Protein AF-A0A2A3YZA8-F1 (afdb_monomer)

Radius of gyration: 28.77 Å; Cα contacts (8 Å, |Δi|>4): 4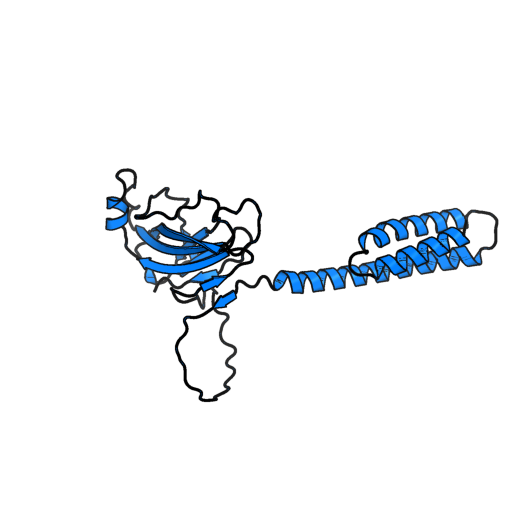60; chains: 1; bounding box: 53×50×84 Å

Organism: Brevibacterium aurantiacum (NCBI:txid273384)

InterPro domains:
  IPR029050 Immunoprotective extracellular, immunoglobulin-like domain superfamily [G3DSA:2.60.40.1240] (113-246)

Mean predicted aligned error: 16.57 Å

Secondary structure (DSSP, 8-state):
-HHHHHHHHHHHHHHHTSTT-HHHHHHHHHHHHHHHHHHHTSSS--HHHHHHHHHHHHHHHHHHHHHHHHHHHHHHHHS----EEE----------------PPPTTSSSSPBPTT-EEE-SSEEEEEEEEES--HHHHHHH-TTSPPPPTTEEEEEEEEEEEE----TT-B----EEEEE-TTS-EEETTTS----TTB---SSPBPTT-EEEEEEEEEEESTTGGG-EEEEESSTTSPPEEEE--

pLDDT: mean 79.19, std 19.35, range [28.22, 98.19]

Nearest PDB structures (foldseek):
  4wzx-assembly1_A  TM=6.082E-01  e=7.300E+00  Homo sapiens
  7wp8-assembly1_G  TM=3.671E-01  e=3.574E-01  Mus musculus
  8hlb-assembly1_C  TM=3.000E-01  e=1.032E-01  Homo sapiens
  7t6x-assembly1_B  TM=3.065E-01  e=6.086E-01  Homo sapiens
  3vi4-assembly2_C  TM=2.918E-01  e=3.383E+00  Homo sapiens

Structure (mmCIF, N/CA/C/O backbone):
data_AF-A0A2A3YZA8-F1
#
_entry.id   AF-A0A2A3YZA8-F1
#
loop_
_atom_site.group_PDB
_atom_site.id
_atom_site.type_symbol
_atom_site.label_atom_id
_atom_site.label_alt_id
_atom_site.label_comp_id
_atom_site.label_asym_id
_atom_site.label_entity_id
_atom_site.label_seq_id
_atom_site.pdbx_PDB_ins_code
_atom_site.Cartn_x
_atom_site.Cartn_y
_atom_site.Cartn_z
_atom_site.occupancy
_atom_site.B_iso_or_equiv
_atom_site.auth_seq_id
_atom_site.auth_comp_id
_atom_site.auth_asym_id
_atom_site.auth_atom_id
_atom_site.pdbx_PDB_model_num
ATOM 1 N N . MET A 1 1 ? 25.847 -4.459 -58.320 1.00 56.91 1 MET A N 1
ATOM 2 C CA . MET A 1 1 ? 24.503 -4.474 -57.703 1.00 56.91 1 MET A CA 1
ATOM 3 C C . MET A 1 1 ? 24.218 -5.789 -56.978 1.00 56.91 1 MET A C 1
ATOM 5 O O . MET A 1 1 ? 24.109 -5.738 -55.766 1.00 56.91 1 MET A O 1
ATOM 9 N N . GLY A 1 2 ? 24.223 -6.961 -57.631 1.00 57.94 2 GLY A N 1
ATOM 10 C CA . GLY A 1 2 ? 23.966 -8.248 -56.946 1.00 57.94 2 GLY A CA 1
ATOM 11 C C . GLY A 1 2 ? 24.918 -8.606 -55.787 1.00 57.94 2 GLY A C 1
ATOM 12 O O . GLY A 1 2 ? 24.462 -9.060 -54.747 1.00 57.94 2 GLY A O 1
ATOM 13 N N . ILE A 1 3 ? 26.222 -8.328 -55.917 1.00 67.31 3 ILE A N 1
ATOM 14 C CA . ILE A 1 3 ? 27.207 -8.542 -54.831 1.00 67.31 3 ILE A CA 1
ATOM 15 C C . ILE A 1 3 ? 26.940 -7.616 -53.633 1.00 67.31 3 ILE A C 1
ATOM 17 O O . ILE A 1 3 ? 27.095 -8.023 -52.489 1.00 67.31 3 ILE A O 1
ATOM 21 N N . VAL A 1 4 ? 26.489 -6.384 -53.889 1.00 69.50 4 VAL A N 1
ATOM 22 C CA . VAL A 1 4 ? 26.165 -5.412 -52.833 1.00 69.50 4 VAL A CA 1
ATOM 23 C C . VAL A 1 4 ? 24.925 -5.868 -52.063 1.00 69.50 4 VAL A C 1
ATOM 25 O O . VAL A 1 4 ? 24.949 -5.886 -50.840 1.00 69.50 4 VAL A O 1
ATOM 28 N N . ALA A 1 5 ? 23.883 -6.331 -52.764 1.00 60.44 5 ALA A N 1
ATOM 29 C CA . ALA A 1 5 ? 22.697 -6.910 -52.130 1.00 60.44 5 ALA A CA 1
ATOM 30 C C . ALA A 1 5 ? 23.038 -8.156 -51.290 1.00 60.44 5 ALA A C 1
ATOM 32 O O . ALA A 1 5 ? 22.510 -8.323 -50.196 1.00 60.44 5 ALA A O 1
ATOM 33 N N . PHE A 1 6 ? 23.964 -8.994 -51.767 1.00 62.84 6 PHE A N 1
ATOM 34 C CA . PHE A 1 6 ? 24.429 -10.175 -51.039 1.00 62.84 6 PHE A CA 1
ATOM 35 C C . PHE A 1 6 ? 25.167 -9.820 -49.738 1.00 62.84 6 PHE A C 1
ATOM 37 O O . PHE A 1 6 ? 24.887 -10.407 -48.698 1.00 62.84 6 PHE A O 1
ATOM 44 N N . ILE A 1 7 ? 26.061 -8.825 -49.769 1.00 75.19 7 ILE A N 1
ATOM 45 C CA . ILE A 1 7 ? 26.778 -8.364 -48.569 1.00 75.19 7 ILE A CA 1
ATOM 46 C C . ILE A 1 7 ? 25.800 -7.755 -47.555 1.00 75.19 7 ILE A C 1
ATOM 48 O O . ILE A 1 7 ? 25.876 -8.080 -46.374 1.00 75.19 7 ILE A O 1
ATOM 52 N N . ILE A 1 8 ? 24.846 -6.931 -48.003 1.00 68.75 8 ILE A N 1
ATOM 53 C CA . ILE A 1 8 ? 23.840 -6.323 -47.116 1.00 68.75 8 ILE A CA 1
ATOM 54 C C . ILE A 1 8 ? 22.939 -7.399 -46.488 1.00 68.75 8 ILE A C 1
ATOM 56 O O . ILE A 1 8 ? 22.629 -7.303 -45.305 1.00 68.75 8 ILE A O 1
ATOM 60 N N . ALA A 1 9 ? 22.576 -8.452 -47.229 1.00 64.12 9 ALA A N 1
ATOM 61 C CA . ALA A 1 9 ? 21.800 -9.572 -46.691 1.00 64.12 9 ALA A CA 1
ATOM 62 C C . ALA A 1 9 ? 22.558 -10.341 -45.596 1.00 64.12 9 ALA A C 1
ATOM 64 O O . ALA A 1 9 ? 21.974 -10.659 -44.565 1.00 64.12 9 ALA A O 1
ATOM 65 N N . ILE A 1 10 ? 23.859 -10.603 -45.787 1.00 73.31 10 ILE A N 1
ATOM 66 C CA . ILE A 1 10 ? 24.699 -11.260 -44.770 1.00 73.31 10 ILE A CA 1
ATOM 67 C C . ILE A 1 10 ? 24.795 -10.395 -43.514 1.00 73.31 10 ILE A C 1
ATOM 69 O O . ILE A 1 10 ? 24.623 -10.892 -42.406 1.00 73.31 10 ILE A O 1
ATOM 73 N N . VAL A 1 11 ? 25.046 -9.098 -43.686 1.00 75.81 11 VAL A N 1
ATOM 74 C CA . VAL A 1 11 ? 25.163 -8.160 -42.566 1.00 75.81 11 VAL A CA 1
ATOM 75 C C . VAL A 1 11 ? 23.835 -8.053 -41.809 1.00 75.81 11 VAL A C 1
ATOM 77 O O . VAL A 1 11 ? 23.825 -8.163 -40.587 1.00 75.81 11 VAL A O 1
ATOM 80 N N . GLY A 1 12 ? 22.709 -7.928 -42.517 1.00 65.94 12 GLY A N 1
ATOM 81 C CA . GLY A 1 12 ? 21.376 -7.910 -41.910 1.00 65.94 12 GLY A CA 1
ATOM 82 C C . GLY A 1 12 ? 21.026 -9.208 -41.178 1.00 65.94 12 GLY A C 1
ATOM 83 O O . GLY A 1 12 ? 20.428 -9.152 -40.110 1.00 65.94 12 GLY A O 1
ATOM 84 N N . PHE A 1 13 ? 21.447 -10.364 -41.703 1.00 68.31 13 PHE A N 1
ATOM 85 C CA . PHE A 1 13 ? 21.267 -11.656 -41.040 1.00 68.31 13 PHE A CA 1
ATOM 86 C C . PHE A 1 13 ? 22.066 -11.745 -39.737 1.00 68.31 13 PHE A C 1
ATOM 88 O O . PHE A 1 13 ? 21.507 -12.092 -38.704 1.00 68.31 13 PHE A O 1
ATOM 95 N N . ILE A 1 14 ? 23.350 -11.370 -39.762 1.00 76.19 14 ILE A N 1
ATOM 96 C CA . ILE A 1 14 ? 24.206 -11.387 -38.567 1.00 76.19 14 ILE A CA 1
ATOM 97 C C . ILE A 1 14 ? 23.630 -10.468 -37.484 1.00 76.19 14 ILE A C 1
ATOM 99 O O . ILE A 1 14 ? 23.480 -10.896 -36.345 1.00 76.19 14 ILE A O 1
ATOM 103 N N . PHE A 1 15 ? 23.250 -9.235 -37.833 1.00 69.56 15 PHE A N 1
ATOM 104 C CA . PHE A 1 15 ? 22.653 -8.304 -36.869 1.00 69.56 15 PHE A CA 1
ATOM 105 C C . PHE A 1 15 ? 21.261 -8.733 -36.390 1.00 69.56 15 PHE A C 1
ATOM 107 O O . PHE A 1 15 ? 20.909 -8.465 -35.246 1.00 69.56 15 PHE A O 1
ATOM 114 N N . GLY A 1 16 ? 20.489 -9.441 -37.218 1.00 63.91 16 GLY A N 1
ATOM 115 C CA . GLY A 1 16 ? 19.213 -10.040 -36.820 1.00 63.91 16 GLY A CA 1
ATOM 116 C C . GLY A 1 16 ? 19.347 -11.218 -35.847 1.00 63.91 16 GLY A C 1
ATOM 117 O O . GLY A 1 16 ? 18.354 -11.603 -35.239 1.00 63.91 16 GLY A O 1
ATOM 118 N N . CYS A 1 17 ? 20.551 -11.773 -35.679 1.00 62.28 17 CYS A N 1
ATOM 119 C CA . CYS A 1 17 ? 20.827 -12.888 -34.770 1.00 62.28 17 CYS A CA 1
ATOM 120 C C . CYS A 1 17 ? 21.546 -12.476 -33.472 1.00 62.28 17 CYS A C 1
ATOM 122 O O . CYS A 1 17 ? 21.821 -13.347 -32.651 1.00 62.28 17 CYS A O 1
ATOM 124 N N . ILE A 1 18 ? 21.875 -11.192 -33.278 1.00 71.50 18 ILE A N 1
ATOM 125 C CA . ILE A 1 18 ? 22.559 -10.703 -32.069 1.00 71.50 18 ILE A CA 1
ATOM 126 C C . ILE A 1 18 ? 21.545 -9.993 -31.150 1.00 71.50 18 ILE A C 1
ATOM 128 O O . ILE A 1 18 ? 20.956 -8.989 -31.572 1.00 71.50 18 ILE A O 1
ATOM 132 N N . PRO A 1 19 ? 21.363 -10.456 -29.896 1.00 55.81 19 PRO A N 1
ATOM 133 C CA . PRO A 1 19 ? 20.546 -9.764 -28.899 1.00 55.81 19 PRO A CA 1
ATOM 134 C C . PRO A 1 19 ? 21.057 -8.329 -28.683 1.00 55.81 19 PRO A C 1
ATOM 136 O O . PRO A 1 19 ? 22.255 -8.118 -28.504 1.00 55.81 19 PRO A O 1
ATOM 139 N N . GLY A 1 20 ? 20.170 -7.332 -28.771 1.00 59.25 20 GLY A N 1
ATOM 140 C CA . GLY A 1 20 ? 20.504 -5.901 -28.646 1.00 59.25 20 GLY A CA 1
ATOM 141 C C . GLY A 1 20 ? 20.762 -5.143 -29.962 1.00 59.25 20 GLY A C 1
ATOM 142 O O . GLY A 1 20 ? 20.659 -3.920 -29.983 1.00 59.25 20 GLY A O 1
ATOM 143 N N . ALA A 1 21 ? 21.012 -5.825 -31.090 1.00 60.75 21 ALA A N 1
ATOM 144 C CA . ALA A 1 21 ? 21.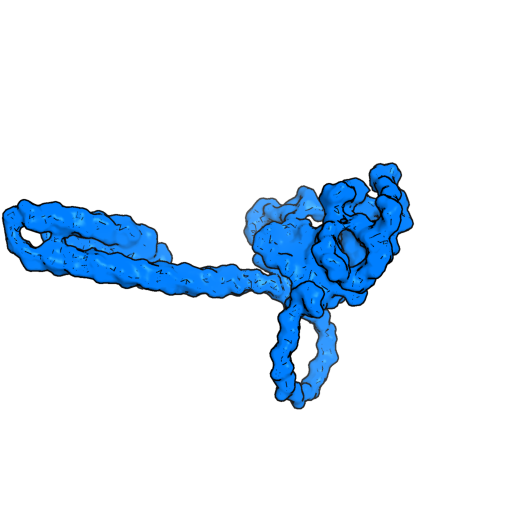181 -5.191 -32.415 1.00 60.75 21 ALA A CA 1
ATOM 145 C C . ALA A 1 21 ? 20.040 -5.503 -33.411 1.00 60.75 21 ALA A C 1
ATOM 147 O O . ALA A 1 21 ? 20.087 -5.130 -34.589 1.00 60.75 21 ALA A O 1
ATOM 148 N N . LEU A 1 22 ? 18.993 -6.166 -32.918 1.00 60.38 22 LEU A N 1
ATOM 149 C CA . LEU A 1 22 ? 17.914 -6.798 -33.682 1.00 60.38 22 LEU A CA 1
ATOM 150 C C . LEU A 1 22 ? 17.097 -5.792 -34.527 1.00 60.38 22 LEU A C 1
ATOM 152 O O . LEU A 1 22 ? 16.696 -6.100 -35.653 1.00 60.38 22 LEU A O 1
ATOM 156 N N . ILE A 1 23 ? 16.958 -4.548 -34.050 1.00 65.06 23 ILE A N 1
ATOM 157 C CA . ILE A 1 23 ? 16.293 -3.434 -34.760 1.00 65.06 23 ILE A CA 1
ATOM 158 C C . ILE A 1 23 ? 17.002 -3.117 -36.088 1.00 65.06 23 ILE A C 1
ATOM 160 O O . ILE A 1 23 ? 16.358 -2.853 -37.106 1.00 65.06 23 ILE A O 1
ATOM 164 N N . MET A 1 24 ? 18.337 -3.201 -36.118 1.00 63.38 24 MET A N 1
ATOM 165 C CA . MET A 1 24 ? 19.110 -2.923 -37.329 1.00 63.38 24 MET A CA 1
ATOM 166 C C . MET A 1 24 ? 18.959 -4.046 -38.367 1.00 63.38 24 MET A C 1
ATOM 168 O O . MET A 1 24 ? 18.900 -3.778 -39.570 1.00 63.38 24 MET A O 1
ATOM 172 N N . GLY A 1 25 ? 18.825 -5.299 -37.915 1.00 63.44 25 GLY A N 1
ATOM 173 C CA . GLY A 1 25 ? 18.517 -6.447 -38.775 1.00 63.44 25 GLY A CA 1
ATOM 174 C C . GLY A 1 25 ? 17.164 -6.306 -39.483 1.00 63.44 25 GLY A C 1
ATOM 175 O O . GLY A 1 25 ? 17.066 -6.560 -40.687 1.00 63.44 25 GLY A O 1
ATOM 176 N N . TRP A 1 26 ? 16.147 -5.801 -38.776 1.00 62.59 26 TRP A N 1
ATOM 177 C CA . TRP A 1 26 ? 14.803 -5.556 -39.316 1.00 62.59 26 TRP A CA 1
ATOM 178 C C . TRP A 1 26 ? 14.745 -4.493 -40.413 1.00 62.59 26 TRP A C 1
ATOM 180 O O . TRP A 1 26 ? 13.902 -4.584 -41.298 1.00 62.59 26 TRP A O 1
ATOM 190 N N . ILE A 1 27 ? 15.639 -3.504 -40.393 1.00 71.50 27 ILE A N 1
ATOM 191 C CA . ILE A 1 27 ? 15.708 -2.469 -41.436 1.00 71.50 27 ILE A CA 1
ATOM 192 C C . ILE A 1 27 ? 16.547 -2.954 -42.624 1.00 71.50 27 ILE A C 1
ATOM 194 O O . ILE A 1 27 ? 16.196 -2.721 -43.783 1.00 71.50 27 ILE A O 1
ATOM 198 N N . LEU A 1 28 ? 17.649 -3.661 -42.363 1.00 63.66 28 LEU A N 1
ATOM 199 C CA . LEU A 1 28 ? 18.576 -4.092 -43.410 1.00 63.66 28 LEU A CA 1
ATOM 200 C C . LEU A 1 28 ? 18.035 -5.248 -44.264 1.00 63.66 28 LEU A C 1
ATOM 202 O O . LEU A 1 28 ? 18.283 -5.266 -45.473 1.00 63.66 28 LEU A O 1
ATOM 206 N N . LEU A 1 29 ? 17.277 -6.188 -43.686 1.00 64.38 29 LEU A N 1
ATOM 207 C CA . LEU A 1 29 ? 16.745 -7.347 -44.417 1.00 64.38 29 LEU A CA 1
ATOM 208 C C . LEU A 1 29 ? 15.707 -6.975 -45.506 1.00 64.38 29 LEU A C 1
ATOM 210 O O . LEU A 1 29 ? 15.862 -7.447 -46.637 1.00 64.38 29 LEU A O 1
ATOM 214 N N . PRO A 1 30 ? 14.719 -6.086 -45.273 1.00 66.75 30 PRO A N 1
ATOM 215 C CA . PRO A 1 30 ? 13.807 -5.607 -46.318 1.00 66.75 30 PRO A CA 1
ATOM 216 C C . PRO A 1 30 ? 14.518 -4.816 -47.421 1.00 66.75 30 PRO A C 1
ATOM 218 O O . PRO A 1 30 ? 14.186 -4.945 -48.601 1.00 66.75 30 PRO A O 1
ATOM 221 N N . ILE A 1 31 ? 15.535 -4.025 -47.064 1.00 67.31 31 ILE A N 1
ATOM 222 C CA . ILE A 1 31 ? 16.335 -3.270 -48.039 1.00 67.31 31 ILE A CA 1
ATOM 223 C C . ILE A 1 31 ? 17.124 -4.236 -48.934 1.00 67.31 31 ILE A C 1
ATOM 225 O O . ILE A 1 31 ? 17.139 -4.075 -50.157 1.00 67.31 31 ILE A O 1
ATOM 229 N N . ALA A 1 32 ? 17.732 -5.275 -48.355 1.00 62.09 32 ALA A N 1
ATOM 230 C CA . ALA A 1 32 ? 18.420 -6.318 -49.112 1.00 62.09 32 ALA A CA 1
ATOM 231 C C . ALA A 1 32 ? 17.468 -7.071 -50.058 1.00 62.09 32 ALA A C 1
ATOM 233 O O . ALA A 1 32 ? 17.823 -7.319 -51.214 1.00 62.09 32 ALA A O 1
ATOM 234 N N . PHE A 1 33 ? 16.248 -7.369 -49.603 1.00 65.56 33 PHE A N 1
ATOM 235 C CA . PHE A 1 33 ? 15.202 -8.010 -50.402 1.00 65.56 33 PHE A CA 1
ATOM 236 C C . PHE A 1 33 ? 14.812 -7.172 -51.630 1.00 65.56 33 PHE A C 1
ATOM 238 O O . PHE A 1 33 ? 14.823 -7.666 -52.761 1.00 65.56 33 PHE A O 1
ATOM 245 N N . LEU A 1 34 ? 14.551 -5.874 -51.437 1.00 69.38 34 LEU A N 1
ATOM 246 C CA . LEU A 1 34 ? 14.205 -4.953 -52.524 1.00 69.38 34 LEU A CA 1
ATOM 247 C C . LEU A 1 34 ? 15.350 -4.809 -53.539 1.00 69.38 34 LEU A C 1
ATOM 249 O O . LEU A 1 34 ? 15.122 -4.851 -54.752 1.00 69.38 34 LEU A O 1
ATOM 253 N N . LEU A 1 35 ? 16.597 -4.707 -53.068 1.00 60.94 35 LEU A N 1
ATOM 254 C CA . LEU A 1 35 ? 17.774 -4.643 -53.939 1.00 60.94 35 LEU A CA 1
ATOM 255 C C . LEU A 1 35 ? 18.005 -5.950 -54.716 1.00 60.94 35 LEU A C 1
ATOM 257 O O . LEU A 1 35 ? 18.450 -5.903 -55.868 1.00 60.94 35 LEU A O 1
ATOM 261 N N . ALA A 1 36 ? 17.672 -7.107 -54.135 1.00 61.84 36 ALA A N 1
ATOM 262 C CA . ALA A 1 36 ? 17.726 -8.396 -54.821 1.00 61.84 36 ALA A CA 1
ATOM 263 C C . ALA A 1 36 ? 16.686 -8.487 -55.954 1.00 61.84 36 ALA A C 1
ATOM 265 O O . ALA A 1 36 ? 17.039 -8.907 -57.061 1.00 61.84 36 ALA A O 1
ATOM 266 N N . ILE A 1 37 ? 15.453 -8.012 -55.726 1.00 65.06 37 ILE A N 1
ATOM 267 C CA . ILE A 1 37 ? 14.394 -7.949 -56.749 1.00 65.06 37 ILE A CA 1
ATOM 268 C C . ILE A 1 37 ? 14.805 -7.029 -57.903 1.00 65.06 37 ILE A C 1
ATOM 270 O O . ILE A 1 37 ? 14.737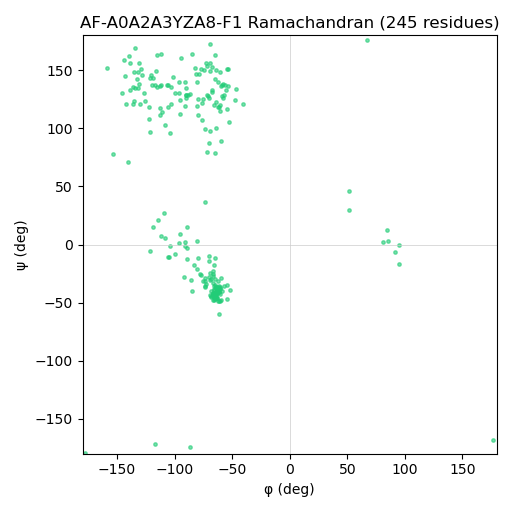 -7.426 -59.064 1.00 65.06 37 ILE A O 1
ATOM 274 N N . ILE A 1 38 ? 15.297 -5.821 -57.617 1.00 62.56 38 ILE A N 1
ATOM 275 C CA . ILE A 1 38 ? 15.728 -4.872 -58.660 1.00 62.56 38 ILE A CA 1
ATOM 276 C C . ILE A 1 38 ? 16.916 -5.443 -59.453 1.00 62.56 38 ILE A C 1
ATOM 278 O O . ILE A 1 38 ? 16.975 -5.318 -60.679 1.00 62.56 38 ILE A O 1
ATOM 282 N N . SER A 1 39 ? 17.843 -6.135 -58.781 1.00 58.41 39 SER A N 1
ATOM 283 C CA . SER A 1 39 ? 18.973 -6.800 -59.437 1.00 58.41 39 SER A CA 1
ATOM 284 C C . SER A 1 39 ? 18.558 -7.964 -60.342 1.00 58.41 39 SER A C 1
ATOM 286 O O . SER A 1 39 ? 19.321 -8.304 -61.245 1.00 58.41 39 SER A O 1
ATOM 288 N N . PHE A 1 40 ? 17.388 -8.569 -60.130 1.00 59.91 40 PHE A N 1
ATOM 289 C CA . PHE A 1 40 ? 16.876 -9.668 -60.953 1.00 59.91 40 PHE A CA 1
ATOM 290 C C . PHE A 1 40 ? 16.478 -9.210 -62.365 1.00 59.91 40 PHE A C 1
ATOM 292 O O . PHE A 1 40 ? 16.620 -9.961 -63.331 1.00 59.91 40 PHE A O 1
ATOM 299 N N . PHE A 1 41 ? 16.046 -7.955 -62.503 1.00 64.19 41 PHE A N 1
ATOM 300 C CA . PHE A 1 41 ? 15.653 -7.365 -63.785 1.00 64.19 41 PHE A CA 1
ATOM 301 C C . PHE A 1 41 ? 16.816 -6.688 -64.538 1.00 64.19 41 PHE A C 1
ATOM 303 O O . PHE A 1 41 ? 16.640 -6.239 -65.671 1.00 64.19 41 PHE A O 1
ATOM 310 N N . LEU A 1 42 ? 18.023 -6.649 -63.957 1.00 58.94 42 LEU A N 1
ATOM 311 C CA . LEU A 1 42 ? 19.225 -6.086 -64.583 1.00 58.94 42 LEU A CA 1
ATOM 312 C C . LEU A 1 42 ? 20.020 -7.158 -65.355 1.00 58.94 42 LEU A C 1
ATOM 314 O O . LEU A 1 42 ? 20.188 -8.295 -64.919 1.00 58.94 42 LEU A O 1
ATOM 318 N N . LYS A 1 43 ? 20.541 -6.794 -66.534 1.00 53.97 43 LYS A N 1
ATOM 319 C CA . LYS A 1 43 ? 21.255 -7.706 -67.449 1.00 53.97 43 LYS A CA 1
ATOM 320 C C . LYS A 1 43 ? 22.656 -8.036 -66.894 1.00 53.97 43 LYS A C 1
ATOM 322 O O . LYS A 1 43 ? 23.578 -7.238 -67.031 1.00 53.97 43 LYS A O 1
ATOM 327 N N . GLY A 1 44 ? 22.817 -9.201 -66.260 1.00 61.41 44 GLY A N 1
ATOM 328 C CA . GLY A 1 44 ? 24.081 -9.666 -65.665 1.00 61.41 44 GLY A CA 1
ATOM 329 C C . GLY A 1 44 ? 23.994 -11.071 -65.043 1.00 61.41 44 GLY A C 1
ATOM 330 O O . GLY A 1 44 ? 22.953 -11.722 -65.117 1.00 61.41 44 GLY A O 1
ATOM 331 N N . GLY A 1 45 ? 25.101 -11.563 -64.467 1.00 56.91 45 GLY A N 1
ATOM 332 C CA . GLY A 1 45 ? 25.230 -12.923 -63.918 1.00 56.91 45 GLY A CA 1
ATOM 333 C C . GLY A 1 45 ? 24.241 -13.220 -62.782 1.00 56.91 45 GLY A C 1
ATOM 334 O O . GLY A 1 45 ? 24.317 -12.627 -61.711 1.00 56.91 45 GLY A O 1
ATOM 335 N N . LYS A 1 46 ? 23.322 -14.160 -63.023 1.00 55.38 46 LYS A N 1
ATOM 336 C CA . LYS A 1 46 ? 22.093 -14.375 -62.233 1.00 55.38 46 LYS A CA 1
ATOM 337 C C . LYS A 1 46 ? 22.277 -15.149 -60.917 1.00 55.38 46 LYS A C 1
ATOM 339 O O . LYS A 1 46 ? 21.360 -15.174 -60.104 1.00 55.38 46 LYS A O 1
ATOM 344 N N . GLY A 1 47 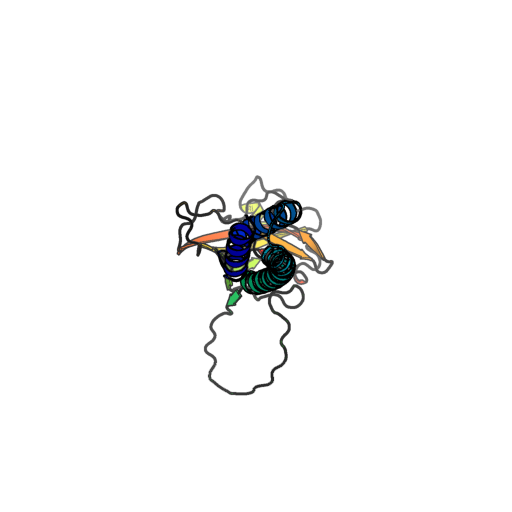? 23.440 -15.771 -60.693 1.00 58.50 47 GLY A N 1
ATOM 345 C CA . GLY A 1 47 ? 23.676 -16.653 -59.539 1.00 58.50 47 GLY A CA 1
ATOM 346 C C . GLY A 1 47 ? 23.619 -15.934 -58.188 1.00 58.50 47 GLY A C 1
ATOM 347 O O . GLY A 1 47 ? 22.936 -16.384 -57.276 1.00 58.50 47 GLY A O 1
ATOM 348 N N . PHE A 1 48 ? 24.254 -14.766 -58.080 1.00 57.72 48 PHE A N 1
ATOM 349 C CA . PHE A 1 48 ? 24.309 -14.019 -56.818 1.00 57.72 48 PHE A CA 1
ATOM 350 C C . PHE A 1 48 ? 22.961 -13.411 -56.404 1.00 57.72 48 PHE A C 1
ATOM 352 O O . PHE A 1 48 ? 22.699 -13.270 -55.214 1.00 57.72 48 PHE A O 1
ATOM 359 N N . SER A 1 49 ? 22.082 -13.092 -57.359 1.00 57.84 49 SER A N 1
ATOM 360 C CA . SER A 1 49 ? 20.745 -12.562 -57.059 1.00 57.84 49 SER A CA 1
ATOM 361 C C . SER A 1 49 ? 19.800 -13.632 -56.513 1.00 57.84 49 SER A C 1
ATOM 363 O O . SER A 1 49 ? 19.019 -13.340 -55.614 1.00 57.84 49 SER A O 1
ATOM 365 N N . ILE A 1 50 ? 19.895 -14.872 -57.009 1.00 63.50 50 ILE A N 1
ATOM 366 C CA . ILE A 1 50 ? 19.089 -15.995 -56.505 1.00 63.50 50 ILE A CA 1
ATOM 367 C C . ILE A 1 50 ? 19.524 -16.356 -55.080 1.00 63.50 50 ILE A C 1
ATOM 369 O O . ILE A 1 50 ? 18.677 -16.488 -54.201 1.00 63.50 50 ILE A O 1
ATOM 373 N N . SER A 1 51 ? 20.835 -16.436 -54.825 1.00 58.06 51 SER A N 1
ATOM 374 C CA . SER A 1 51 ? 21.353 -16.698 -53.478 1.00 58.06 51 SER A CA 1
ATOM 375 C C . SER A 1 51 ? 20.967 -15.602 -52.484 1.00 58.06 51 SER A C 1
ATOM 377 O O . SER A 1 51 ? 20.593 -15.924 -51.363 1.00 58.06 51 SER A O 1
ATOM 379 N N . ALA A 1 52 ? 20.997 -14.326 -52.888 1.00 58.34 52 ALA A N 1
ATOM 380 C CA . ALA A 1 52 ? 20.574 -13.210 -52.038 1.00 58.34 52 ALA A CA 1
ATOM 381 C C . ALA A 1 52 ? 19.069 -13.247 -51.715 1.00 58.34 52 ALA A C 1
ATOM 383 O O . ALA A 1 52 ? 18.683 -12.967 -50.584 1.00 58.34 52 ALA A O 1
ATOM 384 N N . LEU A 1 53 ? 18.226 -13.634 -52.679 1.00 65.38 53 LEU A N 1
ATOM 385 C CA . LEU A 1 53 ? 16.787 -13.782 -52.459 1.00 65.38 53 LEU A CA 1
ATOM 386 C C . LEU A 1 53 ? 16.485 -14.901 -51.451 1.00 65.38 53 LEU A C 1
ATOM 388 O O . LEU A 1 53 ? 15.720 -14.692 -50.515 1.00 65.38 53 LEU A O 1
ATOM 392 N N . ILE A 1 54 ? 17.120 -16.068 -51.615 1.00 67.31 54 ILE A N 1
ATOM 393 C CA . ILE A 1 54 ? 16.948 -17.208 -50.703 1.00 67.31 54 ILE A CA 1
ATOM 394 C C . ILE A 1 54 ? 17.461 -16.857 -49.302 1.00 67.31 54 ILE A C 1
ATOM 396 O O . ILE A 1 54 ? 16.751 -17.091 -48.327 1.00 67.31 54 ILE A O 1
ATOM 400 N N . LEU A 1 55 ? 18.649 -16.245 -49.193 1.00 61.34 55 LEU A N 1
ATOM 401 C CA . LEU A 1 55 ? 19.186 -15.807 -47.900 1.00 61.34 55 LEU A CA 1
ATOM 402 C C . LEU A 1 55 ? 18.277 -14.788 -47.212 1.00 61.34 55 LEU A C 1
ATOM 404 O O . LEU A 1 55 ? 18.156 -14.822 -45.996 1.00 61.34 55 LEU A O 1
ATOM 408 N N . SER A 1 56 ? 17.637 -13.896 -47.971 1.00 65.69 56 SER A N 1
ATOM 409 C CA . SER A 1 56 ? 16.717 -12.909 -47.411 1.00 65.69 56 SER A CA 1
ATOM 410 C C . SER A 1 56 ? 15.465 -13.568 -46.839 1.00 65.69 56 SER A C 1
ATOM 412 O O . SER A 1 56 ? 15.114 -13.278 -45.704 1.00 65.69 56 SER A O 1
ATOM 414 N N . VAL A 1 57 ? 14.830 -14.486 -47.573 1.00 68.50 57 VAL A N 1
ATOM 415 C CA . VAL A 1 57 ? 13.617 -15.170 -47.092 1.00 68.50 57 VAL A CA 1
ATOM 416 C C . VAL A 1 57 ? 13.926 -16.038 -45.871 1.00 68.50 57 VAL A C 1
ATOM 418 O O . VAL A 1 57 ? 13.222 -15.963 -44.867 1.00 68.50 57 VAL A O 1
ATOM 421 N N . VAL A 1 58 ? 15.005 -16.825 -45.926 1.00 67.94 58 VAL A N 1
ATOM 422 C CA . VAL A 1 58 ? 15.430 -17.669 -44.798 1.00 67.94 58 VAL A CA 1
ATOM 423 C C . VAL A 1 58 ? 15.854 -16.807 -43.608 1.00 67.94 58 VAL A C 1
ATOM 425 O O . VAL A 1 58 ? 15.473 -17.095 -42.478 1.00 67.94 58 VAL A O 1
ATOM 428 N N . GLY A 1 59 ? 16.578 -15.716 -43.857 1.00 63.41 59 GLY A N 1
ATOM 429 C CA . GLY A 1 59 ? 17.014 -14.788 -42.823 1.00 63.41 59 GLY A CA 1
ATOM 430 C C . GLY A 1 59 ? 15.859 -14.093 -42.111 1.00 63.41 59 GLY A C 1
ATOM 431 O O . GLY A 1 59 ? 15.899 -13.968 -40.894 1.00 63.41 59 GLY A O 1
ATOM 432 N N . THR A 1 60 ? 14.799 -13.717 -42.829 1.00 66.81 60 THR A N 1
ATOM 433 C CA . THR A 1 60 ? 13.589 -13.153 -42.218 1.00 66.81 60 THR A CA 1
ATOM 434 C C . THR A 1 60 ? 12.856 -14.179 -41.357 1.00 66.81 60 THR A C 1
ATOM 436 O O . THR A 1 60 ? 12.441 -13.844 -40.256 1.00 66.81 60 THR A O 1
ATOM 439 N N . ILE A 1 61 ? 12.734 -15.433 -41.805 1.00 72.25 61 ILE A N 1
ATOM 440 C CA . ILE A 1 61 ? 12.084 -16.491 -41.010 1.00 72.25 61 ILE A CA 1
ATOM 441 C C . ILE A 1 61 ? 12.863 -16.750 -39.715 1.00 72.25 61 ILE A C 1
ATOM 443 O O . ILE A 1 61 ? 12.272 -16.797 -38.641 1.00 72.25 61 ILE A O 1
ATOM 447 N N . VAL A 1 62 ? 14.190 -16.869 -39.802 1.00 70.12 62 VAL A N 1
ATOM 448 C CA . VAL A 1 62 ? 15.053 -17.068 -38.629 1.00 70.12 62 VAL A CA 1
ATOM 449 C C . VAL A 1 62 ? 14.994 -15.859 -37.693 1.00 70.12 62 VAL A C 1
ATOM 451 O O . VAL A 1 62 ? 14.839 -16.045 -36.493 1.00 70.12 62 VAL A O 1
ATOM 454 N N . ALA A 1 63 ? 15.038 -14.633 -38.221 1.00 62.97 63 ALA A N 1
ATOM 455 C CA . ALA A 1 63 ? 14.918 -13.416 -37.418 1.00 62.97 63 ALA A CA 1
ATOM 456 C C . ALA A 1 63 ? 13.563 -13.315 -36.701 1.00 62.97 63 ALA A C 1
ATOM 458 O O . ALA A 1 63 ? 13.521 -12.881 -35.556 1.00 62.97 63 ALA A O 1
ATOM 459 N N . ILE A 1 64 ? 12.468 -13.748 -37.335 1.00 67.94 64 ILE A N 1
ATOM 460 C CA . ILE A 1 64 ? 11.145 -13.808 -36.700 1.00 67.94 64 ILE A CA 1
ATOM 461 C C . ILE A 1 64 ? 11.146 -14.826 -35.554 1.00 67.94 64 ILE A C 1
ATOM 463 O O . ILE A 1 64 ? 10.682 -14.505 -34.467 1.00 67.94 64 ILE A O 1
ATOM 467 N N . LEU A 1 65 ? 11.695 -16.027 -35.758 1.00 68.69 65 LEU A N 1
ATOM 468 C CA . LEU A 1 65 ? 11.761 -17.048 -34.705 1.00 68.69 65 LEU A CA 1
ATOM 469 C C . LEU A 1 65 ? 12.646 -16.615 -33.531 1.00 68.69 65 LEU A C 1
ATOM 471 O O . LEU A 1 65 ? 12.261 -16.802 -32.383 1.00 68.69 65 LEU A O 1
ATOM 475 N N . VAL A 1 66 ? 13.800 -16.002 -33.810 1.00 69.06 66 VAL A N 1
ATOM 476 C CA . VAL A 1 66 ? 14.686 -15.444 -32.778 1.00 69.06 66 VAL A CA 1
ATOM 477 C C . VAL A 1 66 ? 14.012 -14.276 -32.062 1.00 69.06 66 VAL A C 1
ATOM 479 O O . VAL A 1 66 ? 14.120 -14.193 -30.850 1.00 69.06 66 VAL A O 1
ATOM 482 N N . PHE A 1 67 ? 13.272 -13.415 -32.766 1.00 65.31 67 PHE A N 1
ATOM 483 C CA . PHE A 1 67 ? 12.500 -12.341 -32.141 1.00 65.31 67 PHE A CA 1
ATOM 484 C C . PHE A 1 67 ? 11.433 -12.892 -31.198 1.00 65.31 67 PHE A C 1
ATOM 486 O O . PHE A 1 67 ? 11.381 -12.466 -30.057 1.00 65.31 67 PHE A O 1
ATOM 493 N N . PHE A 1 68 ? 10.628 -13.866 -31.628 1.00 64.25 68 PHE A N 1
ATOM 494 C CA . PHE A 1 68 ? 9.627 -14.477 -30.750 1.00 64.25 68 PHE A CA 1
ATOM 495 C C . PHE A 1 68 ? 10.256 -15.230 -29.577 1.00 64.25 68 PHE A C 1
ATOM 497 O O . PHE A 1 68 ? 9.698 -15.194 -28.492 1.00 64.25 68 PHE A O 1
ATOM 504 N N . PHE A 1 69 ? 11.413 -15.869 -29.765 1.00 68.50 69 PHE A N 1
ATOM 505 C CA . PHE A 1 69 ? 12.141 -16.523 -28.677 1.00 68.50 69 PHE A CA 1
ATOM 506 C C . PHE A 1 69 ? 12.731 -15.514 -27.685 1.00 68.50 69 PHE A C 1
ATOM 508 O O . PHE A 1 69 ? 12.602 -15.717 -26.490 1.00 68.50 69 PHE A O 1
ATOM 515 N N . VAL A 1 70 ? 13.326 -14.418 -28.167 1.00 64.88 70 VAL A N 1
ATOM 516 C CA . VAL A 1 70 ? 13.869 -13.342 -27.322 1.00 64.88 70 VAL A CA 1
ATOM 517 C C . VAL A 1 70 ? 12.754 -12.578 -26.620 1.00 64.88 70 VAL A C 1
ATOM 519 O O . VAL A 1 70 ? 12.911 -12.249 -25.457 1.00 64.88 70 VAL A O 1
ATOM 522 N N . VAL A 1 71 ? 11.634 -12.318 -27.301 1.00 61.31 71 VAL A N 1
ATOM 523 C CA . VAL A 1 71 ? 10.449 -11.714 -26.686 1.00 61.31 71 VAL A CA 1
ATOM 524 C C . VAL A 1 71 ? 9.868 -12.657 -25.649 1.00 61.31 71 VAL A C 1
ATOM 526 O O . VAL A 1 71 ? 9.568 -12.190 -24.573 1.00 61.31 71 VAL A O 1
ATOM 529 N N . ALA A 1 72 ? 9.755 -13.960 -25.923 1.00 58.66 72 ALA A N 1
ATOM 530 C CA . ALA A 1 72 ? 9.293 -14.938 -24.938 1.00 58.66 72 ALA A CA 1
ATOM 531 C C . ALA A 1 72 ? 10.254 -15.068 -23.746 1.00 58.66 72 ALA A C 1
ATOM 533 O O . ALA A 1 72 ? 9.792 -15.170 -22.622 1.00 58.66 72 ALA A O 1
ATOM 534 N N . SER A 1 73 ? 11.571 -15.004 -23.964 1.00 60.38 73 SER A N 1
ATOM 535 C CA . SER A 1 73 ? 12.541 -15.022 -22.867 1.00 60.38 73 SER A CA 1
ATOM 536 C C . SER A 1 73 ? 12.608 -13.699 -22.110 1.00 60.38 73 SER A C 1
ATOM 538 O O . SER A 1 73 ? 12.897 -13.716 -20.930 1.00 60.38 73 SER A O 1
ATOM 540 N N . SER A 1 74 ? 12.374 -12.554 -22.764 1.00 56.56 74 SER A N 1
ATOM 541 C CA . SER A 1 74 ? 12.276 -11.253 -22.085 1.00 56.56 74 SER A CA 1
ATOM 542 C C . SER A 1 74 ? 10.939 -11.077 -21.385 1.00 56.56 74 SER A C 1
ATOM 544 O O . SER A 1 74 ? 10.850 -10.299 -20.461 1.00 56.56 74 SER A O 1
ATOM 546 N N . VAL A 1 75 ? 9.904 -11.758 -21.873 1.00 53.72 75 VAL A N 1
ATOM 547 C CA . VAL A 1 75 ? 8.645 -12.006 -21.177 1.00 53.72 75 VAL A CA 1
ATOM 548 C C . VAL A 1 75 ? 9.010 -12.801 -19.928 1.00 53.72 75 VAL A C 1
ATOM 550 O O . VAL A 1 75 ? 8.854 -12.237 -18.870 1.00 53.72 75 VAL A O 1
ATOM 553 N N . ASP A 1 76 ? 9.613 -13.990 -19.997 1.00 53.91 76 ASP A N 1
ATOM 554 C CA . ASP A 1 76 ? 9.990 -14.744 -18.781 1.00 53.91 76 ASP A CA 1
ATOM 555 C C . ASP A 1 76 ? 10.920 -13.961 -17.816 1.00 53.91 76 ASP A C 1
ATOM 557 O O . ASP A 1 76 ? 10.751 -14.071 -16.609 1.00 53.91 76 ASP A O 1
ATOM 561 N N . ASP A 1 77 ? 11.856 -13.138 -18.314 1.00 53.28 77 ASP A N 1
ATOM 562 C CA . ASP A 1 77 ? 12.715 -12.261 -17.482 1.00 53.28 77 ASP A CA 1
ATOM 563 C C . ASP A 1 77 ? 11.962 -11.037 -16.914 1.00 53.28 77 ASP A C 1
ATOM 565 O O . ASP A 1 77 ? 12.300 -10.569 -15.835 1.00 53.28 77 ASP A O 1
ATOM 569 N N . ALA A 1 78 ? 10.958 -10.502 -17.622 1.00 46.78 78 ALA A N 1
ATOM 570 C CA . ALA A 1 78 ? 10.100 -9.399 -17.158 1.00 46.78 78 ALA A CA 1
ATOM 571 C C . ALA A 1 78 ? 8.859 -9.888 -16.386 1.00 46.78 78 ALA A C 1
ATOM 573 O O . ALA A 1 78 ? 8.174 -9.098 -15.758 1.00 46.78 78 ALA A O 1
ATOM 574 N N . PHE A 1 79 ? 8.563 -11.186 -16.437 1.00 43.38 79 PHE A N 1
ATOM 575 C CA . PHE A 1 79 ? 7.581 -11.892 -15.612 1.00 43.38 79 PHE A CA 1
ATOM 576 C C . PHE A 1 79 ? 8.249 -12.540 -14.393 1.00 43.38 79 PHE A C 1
ATOM 578 O O . PHE A 1 79 ? 7.602 -13.287 -13.676 1.00 43.38 79 PHE A O 1
ATOM 585 N N . SER A 1 80 ? 9.529 -12.231 -14.151 1.00 45.44 80 SER A N 1
ATOM 586 C CA . SER A 1 80 ? 10.185 -12.366 -12.848 1.00 45.44 80 SER A CA 1
ATOM 587 C C . SER A 1 80 ? 10.041 -11.084 -12.004 1.00 45.44 80 SER A C 1
ATOM 589 O O . SER A 1 80 ? 10.743 -10.946 -11.004 1.00 45.44 80 SER A O 1
ATOM 591 N N . ASP A 1 81 ? 9.138 -10.168 -12.376 1.00 45.19 81 ASP A N 1
ATOM 592 C CA . ASP A 1 81 ? 8.603 -9.098 -11.509 1.00 45.19 81 ASP A CA 1
ATOM 593 C C . ASP A 1 81 ? 7.615 -9.672 -10.470 1.00 45.19 81 ASP A C 1
ATOM 595 O O . ASP A 1 81 ? 6.600 -9.064 -10.130 1.00 45.19 81 ASP A O 1
ATOM 599 N N . ASP A 1 82 ? 7.898 -10.875 -9.962 1.00 46.72 82 ASP A N 1
ATOM 600 C CA . ASP A 1 82 ? 7.136 -11.458 -8.870 1.00 46.72 82 ASP A CA 1
ATOM 601 C C . ASP A 1 82 ? 7.289 -10.541 -7.661 1.00 46.72 82 ASP A C 1
ATOM 603 O O . ASP A 1 82 ? 8.392 -10.329 -7.143 1.00 46.72 82 ASP A O 1
ATOM 607 N N . VAL A 1 83 ? 6.157 -10.000 -7.214 1.00 46.88 83 VAL A N 1
ATOM 608 C CA . VAL A 1 83 ? 6.041 -9.355 -5.916 1.00 46.88 83 VAL A CA 1
ATOM 609 C C . VAL A 1 83 ? 6.569 -10.344 -4.880 1.00 46.88 83 VAL A C 1
ATOM 611 O O . VAL A 1 83 ? 5.944 -11.360 -4.578 1.00 46.88 83 VAL A O 1
ATOM 614 N N . SER A 1 84 ? 7.771 -10.080 -4.377 1.00 67.56 84 SER A N 1
ATOM 615 C CA . SER A 1 84 ? 8.467 -10.998 -3.486 1.00 67.56 84 SER A CA 1
ATOM 616 C C . SER A 1 84 ? 8.085 -10.665 -2.057 1.00 67.56 84 SER A C 1
ATOM 618 O O . SER A 1 84 ? 8.257 -9.532 -1.605 1.00 67.56 84 SER A O 1
ATOM 620 N N . ALA A 1 85 ? 7.610 -11.667 -1.326 1.00 61.59 85 ALA A N 1
ATOM 621 C CA . ALA A 1 85 ? 7.294 -11.539 0.085 1.00 61.59 85 ALA A CA 1
ATOM 622 C C . ALA A 1 85 ? 8.378 -12.175 0.962 1.00 61.59 85 ALA A C 1
ATOM 624 O O . ALA A 1 85 ? 8.834 -13.286 0.697 1.00 61.59 85 ALA A O 1
ATOM 625 N N . GLU A 1 86 ? 8.783 -11.485 2.028 1.00 67.56 86 GLU A N 1
ATOM 626 C CA . GLU A 1 86 ? 9.658 -12.046 3.062 1.00 67.56 86 GLU A CA 1
ATOM 627 C C . GLU A 1 86 ? 8.865 -12.177 4.368 1.00 67.56 86 GLU A C 1
ATOM 629 O O . GLU A 1 86 ? 8.376 -11.185 4.917 1.00 67.56 86 GLU A O 1
ATOM 634 N N . ALA A 1 87 ? 8.708 -13.414 4.847 1.00 53.88 87 ALA A N 1
ATOM 635 C CA . ALA A 1 87 ? 8.031 -13.709 6.106 1.00 53.88 87 ALA A CA 1
ATOM 636 C C . ALA A 1 87 ? 8.862 -13.227 7.320 1.00 53.88 87 ALA A C 1
ATOM 638 O O . ALA A 1 87 ? 10.091 -13.128 7.228 1.00 53.88 87 ALA A O 1
ATOM 639 N N . PRO A 1 88 ? 8.238 -12.962 8.484 1.00 34.94 88 PRO A N 1
ATOM 640 C CA . PRO A 1 88 ? 8.958 -12.551 9.687 1.00 34.94 88 PRO A CA 1
ATOM 641 C C . PRO A 1 88 ? 9.998 -13.595 10.122 1.00 34.94 88 PRO A C 1
ATOM 643 O O . PRO A 1 88 ? 9.719 -14.793 10.152 1.00 34.94 88 PRO A O 1
ATOM 646 N N . ALA A 1 89 ? 11.192 -13.144 10.511 1.00 35.19 89 ALA A N 1
ATOM 647 C CA . ALA A 1 89 ? 12.254 -14.024 10.989 1.00 35.19 89 ALA A CA 1
ATOM 648 C C . ALA A 1 89 ? 11.908 -14.636 12.363 1.00 35.19 89 ALA A C 1
ATOM 650 O O . ALA A 1 89 ? 12.148 -14.022 13.405 1.00 35.19 89 ALA A O 1
ATOM 651 N N . GLU A 1 90 ? 11.397 -15.867 12.379 1.00 35.16 90 GLU A N 1
ATOM 652 C CA . GLU A 1 90 ? 11.486 -16.747 13.546 1.00 35.16 90 GLU A CA 1
ATOM 653 C C . GLU A 1 90 ? 12.765 -17.594 13.459 1.00 35.16 90 GLU A C 1
ATOM 655 O O . GLU A 1 90 ? 13.042 -18.246 12.451 1.00 35.16 90 GLU A O 1
ATOM 660 N N . GLU A 1 91 ? 13.567 -17.598 14.530 1.00 41.34 91 GLU A N 1
ATOM 661 C CA . GLU A 1 91 ? 14.668 -18.552 14.683 1.00 41.34 91 GLU A CA 1
ATOM 662 C C . GLU A 1 91 ? 14.100 -19.977 14.774 1.00 41.34 91 GLU A C 1
ATOM 664 O O . GLU A 1 91 ? 13.662 -20.417 15.839 1.00 41.34 91 GLU A O 1
ATOM 669 N N . VAL A 1 92 ? 14.136 -20.719 13.667 1.00 30.02 92 VAL A N 1
ATOM 670 C CA . VAL A 1 92 ? 13.810 -22.148 13.644 1.00 30.02 92 VAL A CA 1
ATOM 671 C C . VAL A 1 92 ? 15.073 -22.991 13.506 1.00 30.02 92 VAL A C 1
ATOM 673 O O . VAL A 1 92 ? 15.848 -22.903 12.557 1.00 30.02 92 VAL A O 1
ATOM 676 N N . VAL A 1 93 ? 15.279 -23.799 14.539 1.00 34.72 93 VAL A N 1
ATOM 677 C CA . VAL A 1 93 ? 16.299 -24.834 14.651 1.00 34.72 93 VAL A CA 1
ATOM 678 C C . VAL A 1 93 ? 15.977 -25.947 13.648 1.00 34.72 93 VAL A C 1
ATOM 680 O O . VAL A 1 93 ? 14.837 -26.402 13.595 1.00 34.72 93 VAL A O 1
ATOM 683 N N . ASP A 1 94 ? 16.986 -26.384 12.888 1.00 37.34 94 ASP A N 1
ATOM 684 C CA . ASP A 1 94 ? 16.956 -27.528 11.964 1.00 37.34 94 ASP A CA 1
ATOM 685 C C . ASP A 1 94 ? 16.192 -28.746 12.525 1.00 37.34 94 ASP A C 1
ATOM 687 O O . ASP A 1 94 ? 16.643 -29.361 13.492 1.00 37.34 94 ASP A O 1
ATOM 691 N N . GLU A 1 95 ? 15.143 -29.193 11.829 1.00 31.44 95 GLU A N 1
ATOM 692 C CA . GLU A 1 95 ? 14.935 -30.623 11.573 1.00 31.44 95 GLU A CA 1
ATOM 693 C C . GLU A 1 95 ? 14.367 -30.847 10.167 1.00 31.44 95 GLU A C 1
ATOM 695 O O . GLU A 1 95 ? 13.296 -30.371 9.797 1.00 31.44 95 GLU A O 1
ATOM 700 N N . ALA A 1 96 ? 15.127 -31.616 9.388 1.00 41.25 96 ALA A N 1
ATOM 701 C CA . ALA A 1 96 ? 14.786 -32.068 8.054 1.00 41.25 96 ALA A CA 1
ATOM 702 C C . ALA A 1 96 ? 13.551 -32.983 8.063 1.00 41.25 96 ALA A C 1
ATOM 704 O O . ALA A 1 96 ? 13.558 -34.067 8.652 1.00 41.25 96 ALA A O 1
ATOM 705 N N . GLY A 1 97 ? 12.538 -32.575 7.307 1.00 28.22 97 GLY A N 1
ATOM 706 C CA . GLY A 1 97 ? 11.382 -33.374 6.931 1.00 28.22 97 GLY A CA 1
ATOM 707 C C . GLY A 1 97 ? 10.833 -32.838 5.618 1.00 28.22 97 GLY A C 1
ATOM 708 O O . GLY A 1 97 ? 9.859 -32.099 5.622 1.00 28.22 97 GLY A O 1
ATOM 709 N N . ASP A 1 98 ? 11.497 -33.176 4.513 1.00 38.09 98 ASP A N 1
ATOM 710 C CA . ASP A 1 98 ? 11.061 -32.833 3.159 1.00 38.09 98 ASP A CA 1
ATOM 711 C C . ASP A 1 98 ? 9.803 -33.646 2.815 1.00 38.09 98 ASP A C 1
ATOM 713 O O . ASP A 1 98 ? 9.852 -34.781 2.335 1.00 38.09 98 ASP A O 1
ATOM 717 N N . ALA A 1 99 ? 8.661 -33.083 3.190 1.00 35.47 99 ALA A N 1
ATOM 718 C CA . ALA A 1 99 ? 7.403 -33.290 2.512 1.00 35.47 99 ALA A CA 1
ATOM 719 C C . ALA A 1 99 ? 7.160 -32.013 1.709 1.00 35.47 99 ALA A C 1
ATOM 721 O O . ALA A 1 99 ? 6.672 -31.021 2.241 1.00 35.47 99 ALA A O 1
ATOM 722 N N . GLU A 1 100 ? 7.541 -32.046 0.437 1.00 40.91 100 GLU A N 1
ATOM 723 C CA . GLU A 1 100 ? 7.114 -31.081 -0.570 1.00 40.91 100 GLU A CA 1
ATOM 724 C C . GLU A 1 100 ? 5.592 -31.256 -0.759 1.00 40.91 100 GLU A C 1
ATOM 726 O O . GLU A 1 100 ? 5.114 -31.939 -1.666 1.00 40.91 100 GLU A O 1
ATOM 731 N N . GLU A 1 101 ? 4.800 -30.711 0.171 1.00 38.00 101 GLU A N 1
ATOM 732 C CA . GLU A 1 101 ? 3.489 -30.205 -0.206 1.00 38.00 101 GLU A CA 1
ATOM 733 C C . GLU A 1 101 ? 3.770 -29.023 -1.125 1.00 38.00 101 GLU A C 1
ATOM 735 O O . GLU A 1 101 ? 4.446 -28.074 -0.733 1.00 38.00 101 GLU A O 1
ATOM 740 N N . ALA A 1 102 ? 3.285 -29.094 -2.363 1.00 41.94 102 ALA A N 1
ATOM 741 C CA . ALA A 1 102 ? 3.133 -27.909 -3.187 1.00 41.94 102 ALA A CA 1
ATOM 742 C C . ALA A 1 102 ? 2.181 -26.968 -2.432 1.00 41.94 102 ALA A C 1
ATOM 744 O O . ALA A 1 102 ? 0.960 -27.100 -2.541 1.00 41.94 102 ALA A O 1
ATOM 745 N N . GLY A 1 103 ? 2.754 -26.119 -1.577 1.00 50.94 103 GLY A N 1
ATOM 746 C CA . GLY A 1 103 ? 2.033 -25.124 -0.804 1.00 50.94 103 GLY A CA 1
ATOM 747 C C . GLY A 1 103 ? 1.243 -24.249 -1.762 1.00 50.94 103 GLY A C 1
ATOM 748 O O . GLY A 1 103 ? 1.726 -23.916 -2.845 1.00 50.94 103 GLY A O 1
ATOM 749 N N . ALA A 1 104 ? 0.001 -23.940 -1.395 1.00 63.41 104 ALA A N 1
ATOM 750 C CA . ALA A 1 104 ? -0.780 -22.961 -2.132 1.00 63.41 104 ALA A CA 1
ATOM 751 C C . ALA A 1 104 ? 0.032 -21.663 -2.242 1.00 63.41 104 ALA A C 1
ATOM 753 O O . ALA A 1 104 ? 0.648 -21.242 -1.265 1.00 63.41 104 ALA A O 1
ATOM 754 N N . GLU A 1 105 ? 0.035 -21.059 -3.426 1.00 83.50 105 GLU A N 1
ATOM 755 C CA . GLU A 1 105 ? 0.708 -19.787 -3.681 1.00 83.50 105 GLU A CA 1
ATOM 756 C C . GLU A 1 105 ? 0.211 -18.734 -2.678 1.00 83.50 105 GLU A C 1
ATOM 758 O O . GLU A 1 105 ? -0.992 -18.464 -2.580 1.00 83.50 105 GLU A O 1
ATOM 763 N N . GLU A 1 106 ? 1.124 -18.237 -1.846 1.00 89.81 106 GLU A N 1
ATOM 764 C CA . GLU A 1 106 ? 0.842 -17.236 -0.818 1.00 89.81 106 GLU A CA 1
ATOM 765 C C . GLU A 1 106 ? 0.715 -15.848 -1.456 1.00 89.81 106 GLU A C 1
ATOM 767 O O . GLU A 1 106 ? 1.309 -15.584 -2.497 1.00 89.81 106 GLU A O 1
ATOM 772 N N . GLY A 1 107 ? -0.083 -14.968 -0.854 1.00 90.75 107 GLY A N 1
ATOM 773 C CA . GLY A 1 107 ? -0.403 -13.660 -1.429 1.00 90.75 107 GLY A CA 1
ATOM 774 C C . GLY A 1 107 ? -1.575 -13.686 -2.406 1.00 90.75 107 GLY A C 1
ATOM 775 O O . GLY A 1 107 ? -1.940 -12.646 -2.951 1.00 90.75 107 GLY A O 1
ATOM 776 N N . THR A 1 108 ? -2.211 -14.844 -2.594 1.00 94.50 108 THR A N 1
ATOM 777 C CA . THR A 1 108 ? -3.457 -14.987 -3.357 1.00 94.50 108 THR A CA 1
ATOM 778 C C . THR A 1 108 ? -4.672 -14.693 -2.480 1.00 94.50 108 THR A C 1
ATOM 780 O O . THR A 1 108 ? -4.598 -14.709 -1.254 1.00 94.50 108 THR A O 1
ATOM 783 N N . ARG A 1 109 ? -5.842 -14.452 -3.079 1.00 93.25 109 ARG A N 1
ATOM 784 C CA . ARG A 1 109 ? -7.072 -14.201 -2.308 1.00 93.25 109 ARG A CA 1
ATOM 785 C C . ARG A 1 109 ? -7.457 -15.391 -1.424 1.00 93.25 109 ARG A C 1
ATOM 787 O O . ARG A 1 109 ? -7.995 -15.201 -0.337 1.00 93.25 109 ARG A O 1
ATOM 794 N N . GLU A 1 110 ? -7.224 -16.607 -1.908 1.00 92.88 110 GLU A N 1
ATOM 795 C CA . GLU A 1 110 ? -7.522 -17.852 -1.202 1.00 92.88 110 GLU A CA 1
ATOM 796 C C . GLU A 1 110 ? -6.454 -18.226 -0.161 1.00 92.88 110 GLU A C 1
ATOM 798 O O . GLU A 1 110 ? -6.756 -18.994 0.753 1.00 92.88 110 GLU A O 1
ATOM 803 N N . ASN A 1 111 ? -5.237 -17.688 -0.288 1.00 94.44 111 ASN A N 1
ATOM 804 C CA . ASN A 1 111 ? -4.131 -17.871 0.649 1.00 94.44 111 ASN A CA 1
ATOM 805 C C . ASN A 1 111 ? -3.353 -16.548 0.826 1.00 94.44 111 ASN A C 1
ATOM 807 O O . ASN A 1 111 ? -2.251 -16.406 0.289 1.00 94.44 111 ASN A O 1
ATOM 811 N N . PRO A 1 112 ? -3.940 -15.548 1.509 1.00 96.12 112 PRO A N 1
ATOM 812 C CA . PRO A 1 112 ? -3.349 -14.219 1.612 1.00 96.12 112 PRO A CA 1
ATOM 813 C C . PRO A 1 112 ? -2.133 -14.214 2.543 1.00 96.12 112 PRO A C 1
ATOM 815 O O . PRO A 1 112 ? -2.040 -15.029 3.460 1.00 96.12 112 PRO A O 1
ATOM 818 N N . TYR A 1 113 ? -1.238 -13.246 2.352 1.00 96.56 113 TYR A N 1
ATOM 819 C CA . TYR A 1 113 ? -0.139 -12.992 3.279 1.00 96.56 113 TYR A CA 1
ATOM 820 C C . TYR A 1 113 ? -0.656 -12.623 4.671 1.00 96.56 113 TYR A C 1
ATOM 822 O O . TYR A 1 113 ? -1.685 -11.961 4.816 1.00 96.56 113 TYR A O 1
ATOM 830 N N . ALA A 1 114 ? 0.094 -12.983 5.708 1.00 96.38 114 ALA A N 1
ATOM 831 C CA . ALA A 1 114 ? -0.151 -12.464 7.048 1.00 96.38 114 ALA A CA 1
ATOM 832 C C . ALA A 1 114 ? 0.156 -10.954 7.144 1.00 96.38 114 ALA A C 1
ATOM 834 O O . ALA A 1 114 ? 1.018 -10.421 6.441 1.00 96.38 114 ALA A O 1
ATOM 835 N N . VAL A 1 115 ? -0.517 -10.260 8.067 1.00 96.44 115 VAL A N 1
ATOM 836 C CA . VAL A 1 115 ? -0.124 -8.901 8.475 1.00 96.44 115 VAL A CA 1
ATOM 837 C C . VAL A 1 115 ? 1.314 -8.934 9.006 1.00 96.44 115 VAL A C 1
ATOM 839 O O . VAL A 1 115 ? 1.693 -9.839 9.749 1.00 96.44 115 VAL A O 1
ATOM 842 N N . GLY A 1 116 ? 2.115 -7.939 8.633 1.00 94.94 116 GLY A N 1
ATOM 843 C CA . GLY A 1 116 ? 3.536 -7.839 8.967 1.00 94.94 116 GLY A CA 1
ATOM 844 C C . GLY A 1 116 ? 4.477 -8.464 7.935 1.00 94.94 116 GLY A C 1
ATOM 845 O O . GLY A 1 116 ? 5.689 -8.295 8.059 1.00 94.94 116 GLY A O 1
ATOM 846 N N . THR A 1 117 ? 3.956 -9.147 6.913 1.00 96.81 117 THR A N 1
ATOM 847 C CA . THR A 1 117 ? 4.762 -9.600 5.774 1.00 96.81 117 THR A CA 1
ATOM 848 C C . THR A 1 117 ? 5.253 -8.402 4.965 1.00 96.81 117 THR A C 1
ATOM 850 O O . THR A 1 117 ? 4.471 -7.514 4.614 1.00 96.81 117 THR A O 1
ATOM 853 N N . LYS A 1 118 ? 6.553 -8.384 4.652 1.00 96.75 118 LYS A N 1
ATOM 854 C CA . LYS A 1 118 ? 7.133 -7.382 3.753 1.00 96.75 118 LYS A CA 1
ATOM 855 C C . LYS A 1 118 ? 6.851 -7.788 2.313 1.00 96.75 118 LYS A C 1
ATOM 857 O O . LYS A 1 118 ? 7.213 -8.892 1.923 1.00 96.75 118 LYS A O 1
ATOM 862 N N . ILE A 1 119 ? 6.244 -6.888 1.554 1.00 95.69 119 ILE A N 1
ATOM 863 C CA . ILE A 1 119 ? 5.835 -7.038 0.159 1.00 95.69 119 ILE A CA 1
ATOM 864 C C . ILE A 1 119 ? 6.725 -6.121 -0.684 1.00 95.69 119 ILE A C 1
ATOM 866 O O . ILE A 1 119 ? 6.648 -4.900 -0.549 1.00 95.69 119 ILE A O 1
ATOM 870 N N . SER A 1 120 ? 7.566 -6.693 -1.539 1.00 94.38 120 SER A N 1
ATOM 871 C CA . SER A 1 120 ? 8.520 -5.950 -2.369 1.00 94.38 120 SER A CA 1
ATOM 872 C C . SER A 1 120 ? 8.076 -5.906 -3.831 1.00 94.38 120 SER A C 1
ATOM 874 O O . SER A 1 120 ? 7.659 -6.916 -4.388 1.00 94.38 120 SER A O 1
ATOM 876 N N . SER A 1 121 ? 8.203 -4.738 -4.454 1.00 92.19 121 SER A N 1
ATOM 877 C CA . SER A 1 121 ? 8.060 -4.502 -5.900 1.00 92.19 121 SER A CA 1
ATOM 878 C C . SER A 1 121 ? 9.390 -4.008 -6.490 1.00 92.19 121 SER A C 1
ATOM 880 O O . SER A 1 121 ? 10.398 -3.987 -5.783 1.00 92.19 121 SER A O 1
ATOM 882 N N . GLU A 1 122 ? 9.407 -3.574 -7.756 1.00 90.88 122 GLU A N 1
ATOM 883 C CA . GLU A 1 122 ? 10.612 -3.023 -8.401 1.00 90.88 122 GLU A CA 1
ATOM 884 C C . GLU A 1 122 ? 11.225 -1.864 -7.592 1.00 90.88 122 GLU A C 1
ATOM 886 O O . GLU A 1 122 ? 12.431 -1.848 -7.343 1.00 90.88 122 GLU A O 1
ATOM 891 N N . ASN A 1 123 ? 10.387 -0.915 -7.154 1.00 94.25 123 ASN A N 1
ATOM 892 C CA . ASN A 1 123 ? 10.843 0.353 -6.574 1.00 94.25 123 ASN A CA 1
ATOM 893 C C . ASN A 1 123 ? 10.363 0.613 -5.141 1.00 94.25 123 ASN A C 1
ATOM 895 O O . ASN A 1 123 ? 10.776 1.608 -4.538 1.00 94.25 123 ASN A O 1
ATOM 899 N N . TRP A 1 124 ? 9.504 -0.245 -4.589 1.00 96.25 124 TRP A N 1
ATOM 900 C CA . TRP A 1 124 ? 8.902 -0.043 -3.272 1.00 96.25 124 TRP A CA 1
ATOM 901 C C . TRP A 1 124 ? 8.839 -1.328 -2.457 1.00 96.25 124 TRP A C 1
ATOM 903 O O . TRP A 1 124 ? 8.333 -2.345 -2.934 1.00 96.25 124 TRP A O 1
ATOM 913 N N . ASP A 1 125 ? 9.260 -1.232 -1.198 1.00 96.94 125 ASP A N 1
ATOM 914 C CA . ASP A 1 125 ? 8.930 -2.188 -0.143 1.00 96.94 125 ASP A CA 1
ATOM 915 C C . ASP A 1 125 ? 7.734 -1.652 0.651 1.00 96.94 125 ASP A C 1
ATOM 917 O O . ASP A 1 125 ? 7.743 -0.505 1.098 1.00 96.94 125 ASP A O 1
ATOM 921 N N . MET A 1 126 ? 6.720 -2.485 0.860 1.00 97.12 126 MET A N 1
ATOM 922 C CA . MET A 1 126 ? 5.528 -2.197 1.653 1.00 97.12 126 MET A CA 1
ATOM 923 C C . MET A 1 126 ? 5.402 -3.212 2.786 1.00 97.12 126 MET A C 1
ATOM 925 O O . MET A 1 126 ? 5.671 -4.394 2.612 1.00 97.12 126 MET A O 1
ATOM 929 N N . THR A 1 127 ? 4.941 -2.784 3.954 1.00 98.12 127 THR A N 1
ATOM 930 C CA . THR A 1 127 ? 4.503 -3.691 5.019 1.00 98.12 127 THR A CA 1
ATOM 931 C C . THR A 1 127 ? 3.205 -3.176 5.613 1.00 98.12 127 THR A C 1
ATOM 933 O O . THR A 1 127 ? 3.159 -2.070 6.151 1.00 98.12 127 THR A O 1
ATOM 936 N N . ILE A 1 128 ? 2.148 -3.987 5.546 1.00 98.19 128 ILE A N 1
ATOM 937 C CA . ILE A 1 128 ? 0.933 -3.739 6.326 1.00 98.19 128 ILE A CA 1
ATOM 938 C C . ILE A 1 128 ? 1.242 -4.147 7.757 1.00 98.19 128 ILE A C 1
ATOM 940 O O . ILE A 1 128 ? 1.404 -5.328 8.047 1.00 98.19 128 ILE A O 1
ATOM 944 N N . THR A 1 129 ? 1.389 -3.169 8.639 1.00 97.81 129 THR A N 1
ATOM 945 C CA . THR A 1 129 ? 1.851 -3.388 10.014 1.00 97.81 129 THR A CA 1
ATOM 946 C C . THR A 1 129 ? 0.711 -3.748 10.957 1.00 97.81 129 THR A C 1
ATOM 948 O O . THR A 1 129 ? 0.922 -4.502 11.907 1.00 97.81 129 THR A O 1
ATOM 951 N N . ASN A 1 130 ? -0.495 -3.240 10.693 1.00 97.62 130 ASN A N 1
ATOM 952 C CA . ASN A 1 130 ? -1.688 -3.523 11.477 1.00 97.62 130 ASN A CA 1
ATOM 953 C C . ASN A 1 130 ? -2.967 -3.246 10.666 1.00 97.62 130 ASN A C 1
ATOM 955 O O . ASN A 1 130 ? -2.984 -2.397 9.775 1.00 97.62 130 ASN A O 1
ATOM 959 N N . VAL A 1 131 ? -4.045 -3.965 10.993 1.00 97.88 131 VAL A N 1
ATOM 960 C CA . VAL A 1 131 ? -5.388 -3.747 10.440 1.00 97.88 131 VAL A CA 1
ATOM 961 C C . VAL A 1 131 ? -6.384 -3.668 11.593 1.00 97.88 131 VAL A C 1
ATOM 963 O O . VAL A 1 131 ? -6.538 -4.612 12.366 1.00 97.88 131 VAL A O 1
ATOM 966 N N . THR A 1 132 ? -7.089 -2.544 11.690 1.00 97.50 132 THR A N 1
ATOM 967 C CA . THR A 1 132 ? -8.164 -2.321 12.661 1.00 97.50 132 THR A CA 1
ATOM 968 C C . THR A 1 132 ? -9.498 -2.322 11.920 1.00 97.50 132 THR A C 1
ATOM 970 O O . THR A 1 132 ? -9.841 -1.350 11.253 1.00 97.50 132 THR A O 1
ATOM 973 N N . LEU A 1 133 ? -10.247 -3.427 12.009 1.00 96.50 133 LEU A N 1
ATOM 974 C CA . LEU A 1 133 ? -11.481 -3.638 11.233 1.00 96.50 133 LEU A CA 1
ATOM 975 C C . LEU A 1 133 ? -12.612 -2.652 11.546 1.00 96.50 133 LEU A C 1
ATOM 977 O O . LEU A 1 133 ? -13.357 -2.288 10.640 1.00 96.50 133 LEU A O 1
ATOM 981 N N . ASP A 1 134 ? -12.747 -2.256 12.811 1.00 96.75 134 ASP A N 1
ATOM 982 C CA . ASP A 1 134 ? -13.666 -1.204 13.241 1.00 96.75 134 ASP A CA 1
ATOM 983 C C . ASP A 1 134 ? -12.855 -0.107 13.924 1.00 96.75 134 ASP A C 1
ATOM 985 O O . ASP A 1 134 ? -12.474 -0.227 15.088 1.00 96.75 134 ASP A O 1
ATOM 989 N N . ALA A 1 135 ? -12.548 0.919 13.139 1.00 97.25 135 ALA A N 1
ATOM 990 C CA . ALA A 1 135 ? -11.839 2.128 13.527 1.00 97.25 135 ALA A CA 1
ATOM 991 C C . ALA A 1 135 ? -12.746 3.371 13.415 1.00 97.25 135 ALA A C 1
ATOM 993 O O . ALA A 1 135 ? -12.279 4.498 13.227 1.00 97.25 135 ALA A O 1
ATOM 994 N N . THR A 1 136 ? -14.070 3.171 13.433 1.00 97.19 136 THR A N 1
ATOM 995 C CA . THR A 1 136 ? -15.044 4.232 13.139 1.00 97.19 136 THR A CA 1
ATOM 996 C C . THR A 1 136 ? -14.924 5.397 14.116 1.00 97.19 136 THR A C 1
ATOM 998 O O . THR A 1 136 ? -14.949 6.558 13.704 1.00 97.19 136 THR A O 1
ATOM 1001 N N . ASP A 1 137 ? -14.759 5.094 15.402 1.00 97.44 137 ASP A N 1
ATOM 1002 C CA . ASP A 1 137 ? -14.634 6.108 16.445 1.00 97.44 137 ASP A CA 1
ATOM 1003 C C . ASP A 1 137 ? -13.331 6.911 16.295 1.00 97.44 137 ASP A C 1
ATOM 1005 O O . ASP A 1 137 ? -13.360 8.137 16.427 1.00 97.44 137 ASP A O 1
ATOM 1009 N N . GLU A 1 138 ? -12.198 6.264 15.986 1.00 97.56 138 GLU A N 1
ATOM 1010 C CA . GLU A 1 138 ? -10.928 6.963 15.768 1.00 97.56 138 GLU A CA 1
ATOM 1011 C C . GLU A 1 138 ? -10.975 7.856 14.526 1.00 97.56 138 GLU A C 1
ATOM 1013 O O . GLU A 1 138 ? -10.560 9.015 14.578 1.00 97.56 138 GLU A O 1
ATOM 1018 N N . VAL A 1 139 ? -11.520 7.346 13.421 1.00 96.94 139 VAL A N 1
ATOM 1019 C CA . VAL A 1 139 ? -11.613 8.081 12.155 1.00 96.94 139 VAL A CA 1
ATOM 1020 C C . VAL A 1 139 ? -12.529 9.296 12.285 1.00 96.94 139 VAL A C 1
ATOM 1022 O O . VAL A 1 139 ? -12.175 10.387 11.839 1.00 96.94 139 VAL A O 1
ATOM 1025 N N . LEU A 1 140 ? -13.684 9.166 12.940 1.00 96.62 140 LEU A N 1
ATOM 1026 C CA . LEU A 1 140 ? -14.579 10.306 13.164 1.00 96.62 140 LEU A CA 1
ATOM 1027 C C . LEU A 1 140 ? -14.008 11.331 14.153 1.00 96.62 140 LEU A C 1
ATOM 1029 O O . LEU A 1 140 ? -14.392 12.500 14.112 1.00 96.62 140 LEU A O 1
ATOM 1033 N N . ALA A 1 141 ? -13.100 10.918 15.040 1.00 96.69 141 ALA A N 1
ATOM 1034 C CA . ALA A 1 141 ? -12.431 11.823 15.968 1.00 96.69 141 ALA A CA 1
ATOM 1035 C C . ALA A 1 141 ? -11.305 12.647 15.316 1.00 96.69 141 ALA A C 1
ATOM 1037 O O . ALA A 1 141 ? -11.001 13.730 15.819 1.00 96.69 141 ALA A O 1
ATOM 1038 N N . GLU A 1 142 ? -10.697 12.163 14.227 1.00 96.38 142 GLU A N 1
ATOM 1039 C CA . GLU A 1 142 ? -9.584 12.843 13.544 1.00 96.38 142 GLU A CA 1
ATOM 1040 C C . GLU A 1 142 ? -10.012 14.166 12.899 1.00 96.38 142 GLU A C 1
ATOM 1042 O O . GLU A 1 142 ? -9.324 15.181 13.013 1.00 96.38 142 GLU A O 1
ATOM 1047 N N . SER A 1 143 ? -11.160 14.177 12.221 1.00 92.94 143 SER A N 1
ATOM 1048 C CA . SER A 1 143 ? -11.584 15.325 11.425 1.00 92.94 143 SER A CA 1
ATOM 1049 C C . SER A 1 143 ? -13.093 15.500 11.446 1.00 92.94 143 SER A C 1
ATOM 1051 O O . SER A 1 143 ? -13.843 14.591 11.109 1.00 92.94 143 SER A O 1
ATOM 1053 N N . GLU A 1 144 ? -13.545 16.725 11.726 1.00 92.69 144 GLU A N 1
ATOM 1054 C CA . GLU A 1 144 ? -14.959 17.109 11.601 1.00 92.69 144 GLU A CA 1
ATOM 1055 C C . GLU A 1 144 ? -15.467 17.063 10.145 1.00 92.69 144 GLU A C 1
ATOM 1057 O O . GLU A 1 144 ? -16.668 17.195 9.915 1.00 92.69 144 GLU A O 1
ATOM 1062 N N . LEU A 1 145 ? -14.566 16.927 9.160 1.00 91.94 145 LEU A N 1
ATOM 1063 C CA . LEU A 1 145 ? -14.925 16.744 7.750 1.00 91.94 145 LEU A CA 1
ATOM 1064 C C . LEU A 1 145 ? -15.249 15.290 7.403 1.00 91.94 145 LEU A C 1
ATOM 1066 O O . LEU A 1 145 ? -15.859 15.061 6.362 1.00 91.94 145 LEU A O 1
ATOM 1070 N N . ASN A 1 146 ? -14.844 14.329 8.237 1.00 94.25 146 ASN A N 1
ATOM 1071 C CA . ASN A 1 146 ? -15.170 12.931 8.004 1.00 94.25 146 ASN A CA 1
ATOM 1072 C C . ASN A 1 146 ? -16.665 12.719 8.253 1.00 94.25 146 ASN A C 1
ATOM 1074 O O . ASN A 1 146 ? -17.205 13.089 9.299 1.00 94.25 146 ASN A O 1
ATOM 1078 N N . GLU A 1 147 ? -17.342 12.124 7.276 1.00 93.81 147 GLU A N 1
ATOM 1079 C CA . GLU A 1 147 ? -18.758 11.801 7.388 1.00 93.81 147 GLU A CA 1
ATOM 1080 C C . GLU A 1 147 ? -18.942 10.482 8.147 1.00 93.81 147 GLU A C 1
ATOM 1082 O O . GLU A 1 147 ? -18.066 9.617 8.156 1.00 93.81 147 GLU A O 1
ATOM 1087 N N . THR A 1 148 ? -20.080 10.318 8.821 1.00 94.19 148 THR A N 1
ATOM 1088 C CA . THR A 1 148 ? -20.436 9.028 9.430 1.00 94.19 148 THR A CA 1
ATOM 1089 C C . THR A 1 148 ? -20.583 7.966 8.348 1.00 94.19 148 THR A C 1
ATOM 1091 O O . THR A 1 148 ? -21.230 8.284 7.347 1.00 94.19 148 THR A O 1
ATOM 1094 N N . PRO A 1 149 ? -20.107 6.724 8.568 1.00 95.06 149 PRO A N 1
ATOM 1095 C CA . PRO A 1 149 ? -20.275 5.675 7.583 1.00 95.06 149 PRO A CA 1
ATOM 1096 C C . PRO A 1 149 ? -21.730 5.460 7.177 1.00 95.06 149 PRO A C 1
ATOM 1098 O O . PRO A 1 149 ? -22.656 5.639 7.982 1.00 95.06 149 PRO A O 1
ATOM 1101 N N . ASP A 1 150 ? -21.920 5.008 5.943 1.00 94.88 150 ASP A N 1
ATOM 1102 C CA . ASP A 1 150 ? -23.217 4.563 5.453 1.00 94.88 150 ASP A CA 1
ATOM 1103 C C . ASP A 1 150 ? -23.832 3.501 6.374 1.00 94.88 150 ASP A C 1
ATOM 1105 O O . ASP A 1 150 ? -23.158 2.713 7.042 1.00 94.88 150 ASP A O 1
ATOM 1109 N N . SER A 1 151 ? -25.164 3.451 6.415 1.00 95.94 151 SER A N 1
ATOM 1110 C CA . SER A 1 151 ? -25.860 2.501 7.282 1.00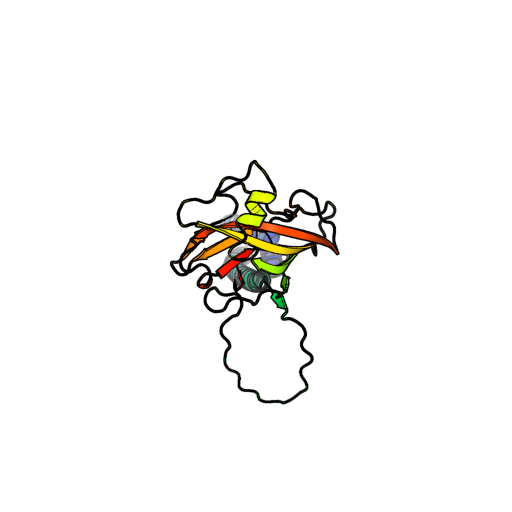 95.94 151 SER A CA 1
ATOM 1111 C C . SER A 1 151 ? -25.500 1.055 6.922 1.00 95.94 151 SER A C 1
ATOM 1113 O O . SER A 1 151 ? -25.794 0.596 5.821 1.00 95.94 151 SER A O 1
ATOM 1115 N N . GLY A 1 152 ? -24.938 0.327 7.892 1.00 95.50 152 GLY A N 1
ATOM 1116 C CA . GLY A 1 152 ? -24.460 -1.048 7.703 1.00 95.50 152 GLY A CA 1
ATOM 1117 C C . GLY A 1 152 ? -22.966 -1.151 7.384 1.00 95.50 152 GLY A C 1
ATOM 1118 O O . GLY A 1 152 ? -22.471 -2.270 7.254 1.00 95.50 152 GLY A O 1
ATOM 1119 N N . ASN A 1 153 ? -22.270 -0.015 7.309 1.00 96.56 153 ASN A N 1
ATOM 1120 C CA . ASN A 1 153 ? -20.833 0.076 7.107 1.00 96.56 153 ASN A CA 1
ATOM 1121 C C . ASN A 1 153 ? -20.121 0.607 8.363 1.00 96.56 153 ASN A C 1
ATOM 1123 O O . ASN A 1 153 ? -20.732 1.193 9.259 1.00 96.56 153 ASN A O 1
ATOM 1127 N N . GLN A 1 154 ? -18.807 0.408 8.394 1.00 97.25 154 GLN A N 1
ATOM 1128 C CA . GLN A 1 154 ? -17.863 0.926 9.383 1.00 97.25 154 GLN A CA 1
ATOM 1129 C C . GLN A 1 154 ? -16.583 1.378 8.674 1.00 97.25 154 GLN A C 1
ATOM 1131 O O . GLN A 1 154 ? -16.330 0.963 7.541 1.00 97.25 154 GLN A O 1
ATOM 1136 N N . TYR A 1 155 ? -15.760 2.195 9.329 1.00 97.50 155 TYR A N 1
ATOM 1137 C CA . TYR A 1 155 ? -14.419 2.467 8.815 1.00 97.50 155 TYR A CA 1
ATOM 1138 C C . TYR A 1 155 ? -13.443 1.403 9.301 1.00 97.50 155 TYR A C 1
ATOM 1140 O O . TYR A 1 155 ? -13.352 1.145 10.496 1.00 97.50 155 TYR A O 1
ATOM 1148 N N . MET A 1 156 ? -12.688 0.824 8.376 1.00 97.38 156 MET A N 1
ATOM 1149 C CA . MET A 1 156 ? -11.497 0.034 8.659 1.00 97.38 156 MET A CA 1
ATOM 1150 C C . MET A 1 156 ? -10.266 0.924 8.511 1.00 97.38 156 MET A C 1
ATOM 1152 O O . MET A 1 156 ? -10.188 1.711 7.568 1.00 97.38 156 MET A O 1
ATOM 1156 N N . MET A 1 157 ? -9.294 0.771 9.407 1.00 97.50 157 MET A N 1
ATOM 1157 C CA . MET A 1 157 ? -8.006 1.459 9.342 1.00 97.50 157 MET A CA 1
ATOM 1158 C C . MET A 1 157 ? -6.875 0.470 9.062 1.00 97.50 157 MET A C 1
ATOM 1160 O O . MET A 1 157 ? -6.833 -0.621 9.632 1.00 97.50 157 MET A O 1
ATOM 1164 N N . ILE A 1 158 ? -5.967 0.860 8.174 1.00 98.00 158 ILE A N 1
ATOM 1165 C CA . ILE A 1 158 ? -4.825 0.069 7.719 1.00 98.00 158 ILE A CA 1
ATOM 1166 C C . ILE A 1 158 ? -3.566 0.870 8.020 1.00 98.00 158 ILE A C 1
ATOM 1168 O O . ILE A 1 158 ? -3.385 1.947 7.456 1.00 98.00 158 ILE A O 1
ATOM 1172 N N . ASP A 1 159 ? -2.693 0.331 8.864 1.00 98.12 159 ASP A N 1
ATOM 1173 C CA . ASP A 1 159 ? -1.414 0.951 9.196 1.00 98.12 159 ASP A CA 1
ATOM 1174 C C . ASP A 1 159 ? -0.329 0.361 8.294 1.00 98.12 159 ASP A C 1
ATOM 1176 O O . ASP A 1 159 ? -0.122 -0.857 8.258 1.00 98.12 159 ASP A O 1
ATOM 1180 N N . VAL A 1 160 ? 0.391 1.211 7.570 1.00 98.12 160 VAL A N 1
ATOM 1181 C CA . VAL A 1 160 ? 1.352 0.793 6.547 1.00 98.12 160 VAL A CA 1
ATOM 1182 C C . VAL A 1 160 ? 2.678 1.527 6.693 1.00 98.12 160 VAL A C 1
ATOM 1184 O O . VAL A 1 160 ? 2.726 2.719 6.999 1.00 98.12 160 VAL A O 1
ATOM 1187 N N . GLU A 1 161 ? 3.761 0.798 6.447 1.00 97.88 161 GLU A N 1
ATOM 1188 C CA . GLU A 1 161 ? 5.100 1.340 6.236 1.00 97.88 161 GLU A CA 1
ATOM 1189 C C . GLU A 1 161 ? 5.511 1.101 4.782 1.00 97.88 161 GLU A C 1
ATOM 1191 O O . GLU A 1 161 ? 5.289 0.019 4.234 1.00 97.88 161 GLU A O 1
ATOM 1196 N N . MET A 1 162 ? 6.103 2.115 4.155 1.00 97.44 162 MET A N 1
ATOM 1197 C CA . MET A 1 162 ? 6.616 2.043 2.792 1.00 97.44 162 MET A CA 1
ATOM 1198 C C . MET A 1 162 ? 8.036 2.590 2.722 1.00 97.44 162 MET A C 1
ATOM 1200 O O . MET A 1 162 ? 8.329 3.636 3.299 1.00 97.44 162 MET A O 1
ATOM 1204 N N . THR A 1 163 ? 8.906 1.916 1.975 1.00 97.19 163 THR A N 1
ATOM 1205 C CA . THR A 1 163 ? 10.289 2.335 1.721 1.00 97.19 163 THR A CA 1
ATOM 1206 C C . THR A 1 163 ? 10.557 2.363 0.225 1.00 97.19 163 THR A C 1
ATOM 1208 O O . THR A 1 163 ? 10.292 1.383 -0.466 1.00 97.19 163 THR A O 1
ATOM 1211 N N . TYR A 1 164 ? 11.112 3.468 -0.272 1.00 97.31 164 TYR A N 1
ATOM 1212 C CA . TYR A 1 164 ? 11.510 3.575 -1.673 1.00 97.31 164 TYR A CA 1
ATOM 1213 C C . TYR A 1 164 ? 12.867 2.898 -1.895 1.00 97.31 164 TYR A C 1
ATOM 1215 O O . TYR A 1 164 ? 13.881 3.294 -1.311 1.00 97.31 164 TYR A O 1
ATOM 1223 N N . THR A 1 165 ? 12.889 1.877 -2.744 1.00 96.56 165 THR A N 1
ATOM 1224 C CA . THR A 1 165 ? 14.069 1.081 -3.110 1.00 96.56 165 THR A CA 1
ATOM 1225 C C . THR A 1 165 ? 14.589 1.405 -4.512 1.00 96.56 165 THR A C 1
ATOM 1227 O O . THR A 1 165 ? 15.720 1.029 -4.831 1.00 96.56 165 THR A O 1
ATOM 1230 N N . GLY A 1 166 ? 13.825 2.164 -5.308 1.00 94.38 166 GLY A N 1
ATOM 1231 C CA . GLY A 1 166 ? 14.206 2.604 -6.651 1.00 94.38 166 GLY A CA 1
ATOM 1232 C C . GLY A 1 166 ? 15.339 3.636 -6.680 1.00 94.38 166 GLY A C 1
ATOM 1233 O O . GLY A 1 166 ? 15.786 4.150 -5.649 1.00 94.38 166 GLY A O 1
ATOM 1234 N N . ASP A 1 167 ? 15.836 3.951 -7.877 1.00 95.81 167 ASP A N 1
ATOM 1235 C CA . ASP A 1 167 ? 17.016 4.799 -8.090 1.00 95.81 167 ASP A CA 1
ATOM 1236 C C . ASP A 1 167 ? 16.739 6.092 -8.881 1.00 95.81 167 ASP A C 1
ATOM 1238 O O . ASP A 1 167 ? 17.682 6.770 -9.317 1.00 95.81 167 ASP A O 1
ATOM 1242 N N . ALA A 1 168 ? 15.466 6.488 -9.021 1.00 94.44 168 ALA A N 1
ATOM 1243 C CA . ALA A 1 168 ? 15.097 7.701 -9.740 1.00 94.44 168 ALA A CA 1
ATOM 1244 C C . ALA A 1 168 ? 15.765 8.942 -9.108 1.00 94.44 168 ALA A C 1
ATOM 1246 O O . ALA A 1 168 ? 15.643 9.185 -7.903 1.00 94.44 168 ALA A O 1
ATOM 1247 N N . PRO A 1 169 ? 16.460 9.781 -9.902 1.00 93.56 169 PRO A N 1
ATOM 1248 C CA . PRO A 1 169 ? 17.268 10.881 -9.371 1.00 93.56 169 PRO A CA 1
ATOM 1249 C C . PRO A 1 169 ? 16.444 11.982 -8.691 1.00 93.56 169 PRO A C 1
ATOM 1251 O O . PRO A 1 169 ? 16.975 12.689 -7.836 1.00 93.56 169 PRO A O 1
ATOM 1254 N N . ASP A 1 170 ? 15.173 12.122 -9.070 1.00 95.25 170 ASP A N 1
ATOM 1255 C CA . ASP A 1 170 ? 14.237 13.102 -8.507 1.00 95.25 170 ASP A CA 1
ATOM 1256 C C . ASP A 1 170 ? 13.352 12.503 -7.388 1.00 95.25 170 ASP A C 1
ATOM 1258 O O . ASP A 1 170 ? 12.511 13.210 -6.821 1.00 95.25 170 ASP A O 1
ATOM 1262 N N . GLY A 1 171 ? 13.556 11.220 -7.060 1.00 94.62 171 GLY A N 1
ATOM 1263 C CA . GLY A 1 171 ? 12.689 10.442 -6.178 1.00 94.62 171 GLY A CA 1
ATOM 1264 C C . GLY A 1 171 ? 11.301 10.185 -6.768 1.00 94.62 171 GLY A C 1
ATOM 1265 O O . GLY A 1 171 ? 10.955 10.687 -7.840 1.00 94.62 171 GLY A O 1
ATOM 1266 N N . GLU A 1 172 ? 10.492 9.419 -6.044 1.00 94.69 172 GLU A N 1
ATOM 1267 C CA . GLU A 1 172 ? 9.122 9.078 -6.438 1.00 94.69 172 GLU A CA 1
ATOM 1268 C C . GLU A 1 172 ? 8.151 9.216 -5.268 1.00 94.69 172 GLU A C 1
ATOM 1270 O O . GLU A 1 172 ? 8.516 9.016 -4.110 1.00 94.69 172 GLU A O 1
ATOM 1275 N N . MET A 1 173 ? 6.904 9.578 -5.568 1.00 94.50 173 MET A N 1
ATOM 1276 C CA . MET A 1 173 ? 5.826 9.570 -4.578 1.00 94.50 173 MET A CA 1
ATOM 1277 C C . MET A 1 173 ? 5.276 8.148 -4.414 1.00 94.50 173 MET A C 1
ATOM 1279 O O . MET A 1 173 ? 5.194 7.428 -5.413 1.00 94.50 173 MET A O 1
ATOM 1283 N N . PRO A 1 174 ? 4.827 7.754 -3.210 1.00 92.94 174 PRO A N 1
ATOM 1284 C CA . PRO A 1 174 ? 4.143 6.481 -3.017 1.00 92.94 174 PRO A CA 1
ATOM 1285 C C . PRO A 1 174 ? 2.839 6.441 -3.825 1.00 92.94 174 PRO A C 1
ATOM 1287 O O . PRO A 1 174 ? 1.932 7.234 -3.576 1.00 92.94 174 PRO A O 1
ATOM 1290 N N . MET A 1 175 ? 2.727 5.508 -4.771 1.00 91.56 175 MET A N 1
ATOM 1291 C CA . MET A 1 175 ? 1.529 5.299 -5.607 1.00 91.56 175 MET A CA 1
ATOM 1292 C C . MET A 1 175 ? 0.790 4.000 -5.245 1.00 91.56 175 MET A C 1
ATOM 1294 O O . MET A 1 175 ? 0.117 3.399 -6.083 1.00 91.56 175 MET A O 1
ATOM 1298 N N . ALA A 1 176 ? 0.927 3.556 -3.995 1.00 93.25 176 ALA A N 1
ATOM 1299 C CA . ALA A 1 176 ? 0.283 2.347 -3.510 1.0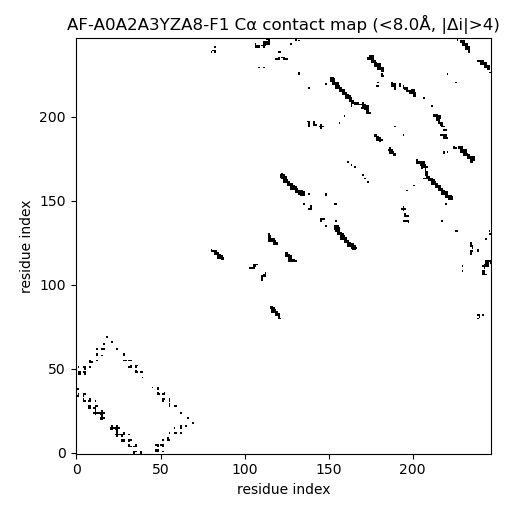0 93.25 176 ALA A CA 1
ATOM 1300 C C . ALA A 1 176 ? -1.247 2.445 -3.510 1.00 93.25 176 ALA A C 1
ATOM 1302 O O . ALA A 1 176 ? -1.830 3.509 -3.298 1.00 93.25 176 ALA A O 1
ATOM 1303 N N . THR A 1 177 ? -1.896 1.296 -3.687 1.00 93.56 177 THR A N 1
ATOM 1304 C CA . THR A 1 177 ? -3.358 1.169 -3.608 1.00 93.56 177 THR A CA 1
ATOM 1305 C C . THR A 1 177 ? -3.751 0.178 -2.526 1.00 93.56 177 THR A C 1
ATOM 1307 O O . THR A 1 177 ? -3.052 -0.810 -2.296 1.00 93.56 177 THR A O 1
ATOM 1310 N N . PHE A 1 178 ? -4.880 0.456 -1.876 1.00 94.88 178 PHE A N 1
ATOM 1311 C CA . PHE A 1 178 ? -5.431 -0.341 -0.788 1.00 94.88 178 PHE A CA 1
ATOM 1312 C C . PHE A 1 178 ? -6.926 -0.508 -1.026 1.00 94.88 178 PHE A C 1
ATOM 1314 O O . PHE A 1 178 ? -7.656 0.475 -1.151 1.00 94.88 178 PHE A O 1
ATOM 1321 N N . GLU A 1 179 ? -7.374 -1.753 -1.087 1.00 96.00 179 GLU A N 1
ATOM 1322 C CA . GLU A 1 179 ? -8.765 -2.102 -1.337 1.00 96.00 179 GLU A CA 1
ATOM 1323 C C . GLU A 1 179 ? -9.191 -3.222 -0.387 1.00 96.00 179 GLU A C 1
ATOM 1325 O O . GLU A 1 179 ? -8.498 -4.226 -0.237 1.00 96.00 179 GLU A O 1
ATOM 1330 N N . TYR A 1 180 ? -10.370 -3.111 0.211 1.00 97.25 180 TYR A N 1
ATOM 1331 C CA . TYR A 1 180 ? -10.994 -4.227 0.910 1.00 97.25 180 TYR A CA 1
ATOM 1332 C C . TYR A 1 180 ? -11.839 -5.053 -0.060 1.00 97.25 180 TYR A C 1
ATOM 1334 O O . TYR A 1 180 ? -12.707 -4.522 -0.752 1.00 97.25 180 TYR A O 1
ATOM 1342 N N . VAL A 1 181 ? -11.633 -6.370 -0.079 1.00 97.00 181 VAL A N 1
ATOM 1343 C CA . VAL A 1 181 ? -12.436 -7.312 -0.862 1.00 97.00 181 VAL A CA 1
ATOM 1344 C C . VAL A 1 181 ? -13.228 -8.197 0.091 1.00 97.00 181 VAL A C 1
ATOM 1346 O O . VAL A 1 181 ? -12.678 -9.058 0.776 1.00 97.00 181 VAL A O 1
ATOM 1349 N N . SER A 1 182 ? -14.546 -8.018 0.104 1.00 95.62 182 SER A N 1
ATOM 1350 C CA . SER A 1 182 ? -15.457 -8.825 0.926 1.00 95.62 182 SER A CA 1
ATOM 1351 C C . SER A 1 182 ? -15.474 -10.301 0.501 1.00 95.62 182 SER A C 1
ATOM 1353 O O . SER A 1 182 ? -15.123 -10.653 -0.631 1.00 95.62 182 SER A O 1
ATOM 1355 N N . ALA A 1 183 ? -15.986 -11.188 1.361 1.00 91.88 183 ALA A N 1
ATOM 1356 C CA . ALA A 1 183 ? -16.190 -12.603 1.023 1.00 91.88 183 ALA A CA 1
ATOM 1357 C C . ALA A 1 183 ? -17.041 -12.793 -0.252 1.00 91.88 183 ALA A C 1
ATOM 1359 O O . ALA A 1 183 ? -16.774 -13.672 -1.073 1.00 91.88 183 ALA A O 1
ATOM 1360 N N . GLY A 1 184 ? -18.022 -11.908 -0.471 1.00 90.88 184 GLY A N 1
ATOM 1361 C CA . GLY A 1 184 ? -18.857 -11.879 -1.675 1.00 90.88 184 GLY A CA 1
ATOM 1362 C C . GLY A 1 184 ? -18.137 -11.429 -2.954 1.00 90.88 184 GLY A C 1
ATOM 1363 O O . GLY A 1 184 ? -18.694 -11.580 -4.038 1.00 90.88 184 GLY A O 1
ATOM 1364 N N . GLY A 1 185 ? -16.909 -10.909 -2.851 1.00 92.31 185 GLY A N 1
ATOM 1365 C CA . GLY A 1 185 ? -16.114 -10.414 -3.979 1.00 92.31 185 GLY A CA 1
ATOM 1366 C C . GLY A 1 185 ? -16.408 -8.973 -4.392 1.00 92.31 185 GLY A C 1
ATOM 1367 O O . GLY A 1 185 ? -15.962 -8.565 -5.458 1.00 92.31 185 GLY A O 1
ATOM 1368 N N . ASN A 1 186 ? -17.143 -8.210 -3.577 1.00 94.44 186 ASN A N 1
ATOM 1369 C CA . ASN A 1 186 ? -17.271 -6.764 -3.765 1.00 94.44 186 ASN A CA 1
ATOM 1370 C C . ASN A 1 186 ? -16.036 -6.060 -3.199 1.00 94.44 186 ASN A C 1
ATOM 1372 O O . ASN A 1 186 ? -15.582 -6.438 -2.112 1.00 94.44 186 ASN A O 1
ATOM 1376 N N . THR A 1 187 ? -15.563 -5.047 -3.918 1.00 95.06 187 THR A N 1
ATOM 1377 C CA . THR A 1 187 ? -14.411 -4.213 -3.563 1.00 95.06 187 THR A CA 1
ATOM 1378 C C . THR A 1 187 ? -14.869 -2.877 -2.985 1.00 95.06 187 THR A C 1
ATOM 1380 O O . THR A 1 187 ? -15.873 -2.334 -3.444 1.00 95.06 187 THR A O 1
ATOM 1383 N N . PHE A 1 188 ? -14.125 -2.375 -2.005 1.00 94.50 188 PHE A N 1
ATOM 1384 C CA . PHE A 1 188 ? -14.306 -1.080 -1.357 1.00 94.50 188 PHE A CA 1
ATOM 1385 C C . PHE A 1 188 ? -12.938 -0.408 -1.237 1.00 94.50 188 PHE A C 1
ATOM 1387 O O . PHE A 1 188 ? -11.975 -1.070 -0.842 1.00 94.50 188 PHE A O 1
ATOM 1394 N N . ASP A 1 189 ? -12.833 0.873 -1.572 1.00 91.75 189 ASP A N 1
ATOM 1395 C CA . ASP A 1 189 ? -11.566 1.605 -1.554 1.00 91.75 189 ASP A CA 1
ATOM 1396 C C . ASP A 1 189 ? -11.697 2.986 -0.892 1.00 91.75 189 ASP A C 1
ATOM 1398 O O . ASP A 1 189 ? -12.790 3.448 -0.569 1.00 91.75 189 ASP A O 1
ATOM 1402 N N . GLY A 1 190 ? -10.556 3.626 -0.623 1.00 80.94 190 GLY A N 1
ATOM 1403 C CA . GLY A 1 190 ? -10.506 4.954 0.001 1.00 80.94 190 GLY A CA 1
ATOM 1404 C C . GLY A 1 190 ? -10.744 6.124 -0.964 1.00 80.94 190 GLY A C 1
ATOM 1405 O O . GLY A 1 190 ? -10.606 7.277 -0.561 1.00 80.94 190 GLY A O 1
ATOM 1406 N N . LEU A 1 191 ? -11.029 5.865 -2.245 1.00 78.19 191 LEU A N 1
ATOM 1407 C CA . LEU A 1 191 ? -11.341 6.896 -3.240 1.00 78.19 191 LEU A CA 1
ATOM 1408 C C . LEU A 1 191 ? -12.847 7.153 -3.334 1.00 78.19 191 LEU A C 1
ATOM 1410 O O . LEU A 1 191 ? -13.241 8.269 -3.686 1.00 78.19 191 LEU A O 1
ATOM 1414 N N . ASP A 1 192 ? -13.664 6.146 -3.017 1.00 77.25 192 ASP A N 1
ATOM 1415 C CA . ASP A 1 192 ? -15.122 6.266 -2.947 1.00 77.25 192 ASP A CA 1
ATOM 1416 C C . ASP A 1 192 ? -15.557 7.252 -1.851 1.00 77.25 192 ASP A C 1
ATOM 1418 O O . ASP A 1 192 ? -16.408 8.113 -2.092 1.00 77.25 192 ASP A O 1
ATOM 1422 N N . ASP A 1 193 ? -14.901 7.188 -0.689 1.00 78.25 193 ASP A N 1
ATOM 1423 C CA . ASP A 1 193 ? -15.149 8.051 0.462 1.00 78.25 193 ASP A CA 1
ATOM 1424 C C . ASP A 1 193 ? -13.855 8.793 0.836 1.00 78.25 193 ASP A C 1
ATOM 1426 O O . ASP A 1 193 ? -12.910 8.206 1.361 1.00 78.25 193 ASP A O 1
ATOM 1430 N N . MET A 1 194 ? -13.796 10.105 0.562 1.00 84.38 194 MET A N 1
ATOM 1431 C CA . MET A 1 194 ? -12.628 10.945 0.880 1.00 84.38 194 MET A CA 1
ATOM 1432 C C . MET A 1 194 ? -12.509 11.185 2.391 1.00 84.38 194 MET A C 1
ATOM 1434 O O . MET A 1 194 ? -12.888 12.239 2.904 1.00 84.38 194 MET A O 1
ATOM 1438 N N . VAL A 1 195 ? -11.970 10.193 3.091 1.00 90.81 195 VAL A N 1
ATOM 1439 C CA . VAL A 1 195 ? -11.856 10.149 4.549 1.00 90.81 195 VAL A CA 1
ATOM 1440 C C . VAL A 1 195 ? -10.412 10.370 4.977 1.00 90.81 195 VAL A C 1
ATOM 1442 O O . VAL A 1 195 ? -9.472 9.826 4.401 1.00 90.81 195 VAL A O 1
ATOM 1445 N N . VAL A 1 196 ? -10.225 11.173 6.022 1.00 92.75 196 VAL A N 1
ATOM 1446 C CA . VAL A 1 196 ? -8.908 11.431 6.609 1.00 92.75 196 VAL A CA 1
ATOM 1447 C C . VAL A 1 196 ? -8.693 10.487 7.786 1.00 92.75 196 VAL A C 1
ATOM 1449 O O . VAL A 1 196 ? -9.370 10.605 8.805 1.00 92.75 196 VAL A O 1
ATOM 1452 N N . ALA A 1 197 ? -7.752 9.555 7.654 1.00 95.06 197 ALA A N 1
ATOM 1453 C CA . ALA A 1 197 ? -7.369 8.668 8.747 1.00 95.06 197 ALA A CA 1
ATOM 1454 C C . ALA A 1 197 ? -6.516 9.402 9.802 1.00 95.06 197 ALA A C 1
ATOM 1456 O O . ALA A 1 197 ? -5.743 10.299 9.447 1.00 95.06 197 ALA A O 1
ATOM 1457 N N . PRO A 1 198 ? -6.573 8.992 11.082 1.00 95.31 198 PRO A N 1
ATOM 1458 C CA . PRO A 1 198 ? -5.587 9.408 12.072 1.00 95.31 198 PRO A CA 1
ATOM 1459 C C . PRO A 1 198 ? -4.170 9.062 11.604 1.00 95.31 198 PRO A C 1
ATOM 1461 O O . PRO A 1 198 ? -3.915 7.937 11.176 1.00 95.31 198 PRO A O 1
ATOM 1464 N N . ASN A 1 199 ? -3.235 10.010 11.712 1.00 95.06 199 ASN A N 1
ATOM 1465 C CA . ASN A 1 199 ? -1.868 9.863 11.184 1.00 95.06 199 ASN A CA 1
ATOM 1466 C C . ASN A 1 199 ? -1.849 9.424 9.706 1.00 95.06 199 ASN A C 1
ATOM 1468 O O . ASN A 1 199 ? -1.131 8.491 9.346 1.00 95.06 199 ASN A O 1
ATOM 1472 N N . ALA A 1 200 ? -2.676 10.066 8.872 1.00 94.94 200 ALA A N 1
ATOM 1473 C CA . ALA A 1 200 ? -2.803 9.745 7.454 1.00 94.94 200 ALA A CA 1
ATOM 1474 C C . ALA A 1 200 ? -1.439 9.591 6.761 1.00 94.94 200 ALA A C 1
ATOM 1476 O O . ALA A 1 200 ? -0.548 10.426 6.938 1.00 94.94 200 ALA A O 1
ATOM 1477 N N . LEU A 1 201 ? -1.297 8.530 5.963 1.00 94.75 201 LEU A N 1
ATOM 1478 C CA . LEU A 1 201 ? -0.101 8.283 5.161 1.00 94.75 201 LEU A CA 1
ATOM 1479 C C . LEU A 1 201 ? 0.165 9.460 4.209 1.00 94.75 201 LEU A C 1
ATOM 1481 O O . LEU A 1 201 ? -0.698 9.828 3.408 1.00 94.75 201 LEU A O 1
ATOM 1485 N N . ASP A 1 202 ? 1.373 10.022 4.264 1.00 92.88 202 ASP A N 1
ATOM 1486 C CA . ASP A 1 202 ? 1.787 11.053 3.314 1.00 92.88 202 ASP A CA 1
ATOM 1487 C C . ASP A 1 202 ? 2.204 10.411 1.986 1.00 92.88 202 ASP A C 1
ATOM 1489 O O . ASP A 1 202 ? 3.215 9.712 1.898 1.00 92.88 202 ASP A O 1
ATOM 1493 N N . THR A 1 203 ? 1.396 10.649 0.955 1.00 91.06 203 THR A N 1
ATOM 1494 C CA . THR A 1 203 ? 1.599 10.166 -0.419 1.00 91.06 203 THR A CA 1
ATOM 1495 C C . THR A 1 203 ? 2.002 11.288 -1.380 1.00 91.06 203 THR A C 1
ATOM 1497 O O . THR A 1 203 ? 2.093 11.071 -2.586 1.00 91.06 203 THR A O 1
ATOM 1500 N N . LEU A 1 204 ? 2.228 12.504 -0.869 1.00 92.38 204 LEU A N 1
ATOM 1501 C CA . LEU A 1 204 ? 2.510 13.698 -1.672 1.00 92.38 204 LEU A CA 1
ATOM 1502 C C . LEU A 1 204 ? 3.986 14.109 -1.641 1.00 92.38 204 LEU A C 1
ATOM 1504 O O . LEU A 1 204 ? 4.394 14.990 -2.403 1.00 92.38 204 LEU A O 1
ATOM 1508 N N . GLU A 1 205 ? 4.784 13.508 -0.759 1.00 93.06 205 GLU A N 1
ATOM 1509 C CA . GLU A 1 205 ? 6.221 13.747 -0.672 1.00 93.06 205 GLU A CA 1
ATOM 1510 C C . GLU A 1 205 ? 7.010 12.776 -1.568 1.00 93.06 205 GLU A C 1
ATOM 1512 O O . GLU A 1 205 ? 6.760 11.570 -1.589 1.00 93.06 205 GLU A O 1
ATOM 1517 N N . ASN A 1 206 ? 7.985 13.307 -2.317 1.00 94.56 206 ASN A N 1
ATOM 1518 C CA . ASN A 1 206 ? 8.928 12.480 -3.071 1.00 94.56 206 ASN A CA 1
ATOM 1519 C C . ASN A 1 206 ? 9.901 11.789 -2.114 1.00 94.56 206 ASN A C 1
ATOM 1521 O O . ASN A 1 206 ? 10.605 12.446 -1.342 1.00 94.56 206 ASN A O 1
ATOM 1525 N N . MET A 1 207 ? 10.030 10.479 -2.271 1.00 96.00 207 MET A N 1
ATOM 1526 C CA . MET A 1 207 ? 10.957 9.639 -1.533 1.00 96.00 207 MET A CA 1
ATOM 1527 C C . MET A 1 207 ? 12.197 9.372 -2.383 1.00 96.00 207 MET A C 1
ATOM 1529 O O . MET A 1 207 ? 12.109 9.005 -3.553 1.00 96.00 207 MET A O 1
ATOM 1533 N N . TYR A 1 208 ? 13.372 9.581 -1.793 1.00 97.06 208 TYR A N 1
ATOM 1534 C CA . TYR A 1 208 ? 14.658 9.227 -2.398 1.00 97.06 208 TYR A CA 1
ATOM 1535 C C . TYR A 1 208 ? 15.097 7.847 -1.917 1.00 97.06 208 TYR A C 1
ATOM 1537 O O . TYR A 1 208 ? 14.606 7.370 -0.897 1.00 97.06 208 TYR A O 1
ATOM 1545 N N . ASN A 1 209 ? 16.016 7.205 -2.644 1.00 97.44 209 ASN A N 1
ATOM 1546 C CA . ASN A 1 209 ? 16.453 5.837 -2.353 1.00 97.44 209 ASN A CA 1
ATOM 1547 C C . ASN A 1 209 ? 16.780 5.636 -0.859 1.00 97.44 209 ASN A C 1
ATOM 1549 O O . ASN A 1 209 ? 17.592 6.368 -0.284 1.00 97.44 209 ASN A O 1
ATOM 1553 N N . GLY A 1 210 ? 16.125 4.649 -0.246 1.00 96.00 210 GLY A N 1
ATOM 1554 C CA . GLY A 1 210 ? 16.253 4.294 1.165 1.00 96.00 210 GLY A CA 1
ATOM 1555 C C . GLY A 1 210 ? 15.437 5.150 2.140 1.00 96.00 210 GLY A C 1
ATOM 1556 O O . GLY A 1 210 ? 15.555 4.944 3.346 1.00 96.00 210 GLY A O 1
ATOM 1557 N N . ALA A 1 211 ? 14.644 6.116 1.668 1.00 97.38 211 ALA A N 1
ATOM 1558 C CA . ALA A 1 211 ? 13.705 6.852 2.509 1.00 97.38 211 ALA A CA 1
ATOM 1559 C C . ALA A 1 211 ? 12.439 6.024 2.775 1.00 97.38 211 ALA A C 1
ATOM 1561 O O . ALA A 1 211 ? 11.964 5.309 1.890 1.00 97.38 211 ALA A O 1
ATOM 1562 N N . SER A 1 212 ? 11.864 6.192 3.968 1.00 96.38 212 SER A N 1
ATOM 1563 C CA . SER A 1 212 ? 10.657 5.483 4.407 1.00 96.38 212 SER A CA 1
ATOM 1564 C C . SER A 1 212 ? 9.595 6.443 4.939 1.00 96.38 212 SER A C 1
ATOM 1566 O O . SER A 1 212 ? 9.925 7.462 5.550 1.00 96.38 212 SER A O 1
ATOM 1568 N N . THR A 1 213 ? 8.328 6.107 4.714 1.00 96.50 213 THR A N 1
ATOM 1569 C CA . THR A 1 213 ? 7.149 6.798 5.248 1.00 96.50 213 THR A CA 1
ATOM 1570 C C . THR A 1 213 ? 6.224 5.777 5.901 1.00 96.50 213 THR A C 1
ATOM 1572 O O . THR A 1 213 ? 6.202 4.607 5.520 1.00 96.50 213 THR A O 1
ATOM 1575 N N . SER A 1 214 ? 5.473 6.207 6.906 1.00 97.19 214 SER A N 1
ATOM 1576 C CA . SER A 1 214 ? 4.521 5.361 7.618 1.00 97.19 214 SER A CA 1
ATOM 1577 C C . SER A 1 214 ? 3.295 6.170 7.990 1.00 97.19 214 SER A C 1
ATOM 1579 O O . SER A 1 214 ? 3.421 7.335 8.374 1.00 97.19 214 SER A O 1
ATOM 1581 N N . GLY A 1 215 ? 2.134 5.540 7.958 1.00 97.31 215 GLY A N 1
ATOM 1582 C CA . GLY A 1 215 ? 0.890 6.168 8.364 1.00 97.31 215 GLY A CA 1
ATOM 1583 C C . GLY A 1 215 ? -0.285 5.239 8.148 1.00 97.31 215 GLY A C 1
ATOM 1584 O O . GLY A 1 215 ? -0.110 4.050 7.875 1.00 97.31 215 GLY A O 1
ATOM 1585 N N . SER A 1 216 ? -1.477 5.806 8.260 1.00 97.06 216 SER A N 1
ATOM 1586 C CA . SER A 1 216 ? -2.716 5.043 8.201 1.00 97.06 216 SER A CA 1
ATOM 1587 C C . SER A 1 216 ? -3.558 5.441 6.995 1.00 97.06 216 SER A C 1
ATOM 1589 O O . SER A 1 216 ? -3.560 6.596 6.562 1.00 97.06 216 SER A O 1
ATOM 1591 N N . ILE A 1 217 ? -4.314 4.483 6.477 1.00 95.81 217 ILE A N 1
ATOM 1592 C CA . ILE A 1 217 ? -5.368 4.681 5.482 1.00 95.81 217 ILE A CA 1
ATOM 1593 C C . ILE A 1 217 ? -6.688 4.227 6.104 1.00 95.81 217 ILE A C 1
ATOM 1595 O O . ILE A 1 217 ? -6.710 3.250 6.850 1.00 95.81 217 ILE A O 1
ATOM 1599 N N . ALA A 1 218 ? -7.785 4.922 5.804 1.00 96.44 218 ALA A N 1
ATOM 1600 C CA . ALA A 1 218 ? -9.126 4.537 6.230 1.00 96.44 218 ALA A CA 1
ATOM 1601 C C . ALA A 1 218 ? -9.984 4.201 5.007 1.00 96.44 218 ALA A C 1
ATOM 1603 O O . ALA A 1 218 ? -9.959 4.927 4.017 1.00 96.44 218 ALA A O 1
ATOM 1604 N N . ILE A 1 219 ? -10.732 3.102 5.081 1.00 96.38 219 ILE A N 1
ATOM 1605 C CA . ILE A 1 219 ? -11.6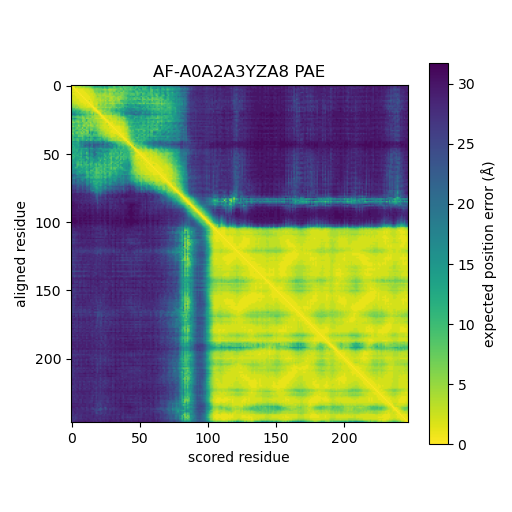37 2.641 4.023 1.00 96.38 219 ILE A CA 1
ATOM 1606 C C . ILE A 1 219 ? -12.984 2.312 4.655 1.00 96.38 219 ILE A C 1
ATOM 1608 O O . ILE A 1 219 ? -13.044 1.647 5.691 1.00 96.38 219 ILE A O 1
ATOM 1612 N N . GLN A 1 220 ? -14.074 2.755 4.035 1.00 96.88 220 GLN A N 1
ATOM 1613 C CA . GLN A 1 220 ? -15.412 2.340 4.437 1.00 96.88 220 GLN A CA 1
ATOM 1614 C C . GLN A 1 220 ? -15.685 0.908 3.963 1.00 96.88 220 GLN A C 1
ATOM 1616 O O . GLN A 1 220 ? -15.588 0.615 2.775 1.00 96.88 220 GLN A O 1
ATOM 1621 N N . ILE A 1 221 ? -16.069 0.015 4.874 1.00 96.44 221 ILE A N 1
ATOM 1622 C CA . ILE A 1 221 ? -16.369 -1.388 4.565 1.00 96.44 221 ILE A CA 1
ATOM 1623 C C . ILE A 1 221 ? -17.711 -1.817 5.172 1.00 96.44 221 ILE A C 1
ATOM 1625 O O . ILE A 1 221 ? -18.140 -1.238 6.172 1.00 96.44 221 ILE A O 1
ATOM 1629 N N . PRO A 1 222 ? -18.379 -2.854 4.636 1.00 96.50 222 PRO A N 1
ATOM 1630 C CA . PRO A 1 222 ? -19.534 -3.456 5.295 1.00 96.50 222 PRO A CA 1
ATOM 1631 C C . PRO A 1 222 ? -19.163 -3.993 6.679 1.00 96.50 222 PRO A C 1
ATOM 1633 O O . PRO A 1 222 ? -18.149 -4.670 6.832 1.00 96.50 222 PRO A O 1
ATOM 1636 N N . SER A 1 223 ? -20.005 -3.743 7.682 1.00 96.00 223 SER A N 1
ATOM 1637 C CA . SER A 1 223 ? -19.804 -4.294 9.030 1.00 96.00 223 SER A CA 1
ATOM 1638 C C . SER A 1 223 ? -20.126 -5.791 9.101 1.00 96.00 223 SER A C 1
ATOM 1640 O O . SER A 1 223 ? -19.586 -6.512 9.940 1.00 96.00 223 SER A O 1
ATOM 1642 N N . GLU A 1 224 ? -21.037 -6.269 8.249 1.00 94.12 224 GLU A N 1
ATOM 1643 C CA . GLU A 1 224 ? -21.403 -7.686 8.174 1.00 94.12 224 GLU A CA 1
ATOM 1644 C C . GLU A 1 224 ? -20.254 -8.503 7.575 1.00 94.12 224 GLU A C 1
ATOM 1646 O O . GLU A 1 224 ? -19.766 -8.196 6.490 1.00 94.12 224 GLU A O 1
ATOM 1651 N N . ASP A 1 225 ? -19.833 -9.550 8.291 1.00 90.50 225 ASP A N 1
ATOM 1652 C CA . ASP A 1 225 ? -18.769 -10.475 7.884 1.00 90.50 225 ASP A CA 1
ATOM 1653 C C . ASP A 1 225 ? -17.448 -9.792 7.468 1.00 90.50 225 ASP A C 1
ATOM 1655 O O . ASP A 1 225 ? -16.681 -10.346 6.679 1.00 90.50 225 ASP A O 1
ATOM 1659 N N . ALA A 1 226 ? -17.141 -8.618 8.038 1.00 93.56 226 ALA A N 1
ATOM 1660 C CA . ALA A 1 226 ? -15.925 -7.855 7.741 1.00 93.56 226 ALA A CA 1
ATOM 1661 C C . ALA A 1 226 ? -14.642 -8.706 7.867 1.00 93.56 226 ALA A C 1
ATOM 1663 O O . ALA A 1 226 ? -13.752 -8.638 7.017 1.00 93.56 226 ALA A O 1
ATOM 1664 N N . GLU A 1 227 ? -14.589 -9.578 8.882 1.00 94.75 227 GLU A N 1
ATOM 1665 C CA . GLU A 1 227 ? -13.467 -10.492 9.149 1.00 94.75 227 GLU A CA 1
ATOM 1666 C C . GLU A 1 227 ? -13.252 -11.563 8.064 1.00 94.75 227 GLU A C 1
ATOM 1668 O O . GLU A 1 227 ? -12.200 -12.193 8.035 1.00 94.75 227 GLU A O 1
ATOM 1673 N N . ALA A 1 228 ? -14.242 -11.820 7.203 1.00 93.38 228 ALA A N 1
ATOM 1674 C CA . ALA A 1 228 ? -14.171 -12.847 6.161 1.00 93.38 228 ALA A CA 1
ATOM 1675 C C . ALA A 1 228 ? -13.626 -12.318 4.821 1.00 93.38 228 ALA A C 1
ATOM 1677 O O . ALA A 1 228 ? -13.553 -13.068 3.845 1.00 93.38 228 ALA A O 1
ATOM 1678 N N . GLY A 1 229 ? -13.311 -11.023 4.747 1.00 95.69 229 GLY A N 1
ATOM 1679 C CA . GLY A 1 229 ? -12.674 -10.414 3.585 1.00 95.69 229 GLY A CA 1
ATOM 1680 C C . GLY A 1 229 ? -11.150 -10.504 3.619 1.00 95.69 229 GLY A C 1
ATOM 1681 O O . GLY A 1 229 ? -10.554 -11.117 4.500 1.00 95.69 229 GLY A O 1
ATOM 1682 N N . VAL A 1 230 ? -10.525 -9.859 2.640 1.00 97.62 230 VAL A N 1
ATOM 1683 C CA . VAL A 1 230 ? -9.070 -9.701 2.532 1.00 97.62 230 VAL A CA 1
ATOM 1684 C C . VAL A 1 230 ? -8.738 -8.285 2.079 1.00 97.62 230 VAL A C 1
ATOM 1686 O O . VAL A 1 230 ? -9.558 -7.624 1.437 1.00 97.62 230 VAL A O 1
ATOM 1689 N N . LEU A 1 231 ? -7.530 -7.829 2.387 1.00 97.81 231 LEU A N 1
ATOM 1690 C CA . LEU A 1 231 ? -6.989 -6.581 1.877 1.00 97.81 231 LEU A CA 1
ATOM 1691 C C . LEU A 1 231 ? -6.229 -6.866 0.581 1.00 97.81 231 LEU A C 1
ATOM 1693 O O . LEU A 1 231 ? -5.270 -7.625 0.588 1.00 97.81 231 LEU A O 1
ATOM 1697 N N . ALA A 1 232 ? -6.648 -6.271 -0.525 1.00 97.00 232 ALA A N 1
ATOM 1698 C CA . ALA A 1 232 ? -5.886 -6.248 -1.761 1.00 97.00 232 ALA A CA 1
ATOM 1699 C C . ALA A 1 232 ? -4.987 -5.008 -1.786 1.00 97.00 232 ALA A C 1
ATOM 1701 O O . ALA A 1 232 ? -5.466 -3.891 -1.581 1.00 97.00 232 ALA A O 1
ATOM 1702 N N . VAL A 1 233 ? -3.699 -5.204 -2.057 1.00 96.06 233 VAL A N 1
ATOM 1703 C CA . VAL A 1 233 ? -2.706 -4.127 -2.094 1.00 96.06 233 VAL A CA 1
ATOM 1704 C C . VAL A 1 233 ? -1.857 -4.197 -3.354 1.00 96.06 233 VAL A C 1
ATOM 1706 O O . VAL A 1 233 ? -1.573 -5.280 -3.864 1.00 96.06 233 VAL A O 1
ATOM 1709 N N . ASN A 1 234 ? -1.430 -3.027 -3.829 1.00 93.94 234 ASN A N 1
ATOM 1710 C CA . ASN A 1 234 ? -0.336 -2.897 -4.792 1.00 93.94 234 ASN A CA 1
ATOM 1711 C C . ASN A 1 234 ? 0.699 -1.924 -4.214 1.00 93.94 234 ASN A C 1
ATOM 1713 O O . ASN A 1 234 ? 0.315 -0.789 -3.913 1.00 93.94 234 ASN A O 1
ATOM 1717 N N . PRO A 1 235 ? 1.977 -2.319 -4.068 1.00 89.75 235 PRO A N 1
ATOM 1718 C CA . PRO A 1 235 ? 3.041 -1.417 -3.619 1.00 89.75 235 PRO A CA 1
ATOM 1719 C C . PRO A 1 235 ? 3.365 -0.288 -4.604 1.00 89.75 235 PRO A C 1
ATOM 1721 O O . PRO A 1 235 ? 3.803 0.779 -4.180 1.00 89.75 235 PRO A O 1
ATOM 1724 N N . ASP A 1 236 ? 3.117 -0.513 -5.895 1.00 88.31 236 ASP A N 1
ATOM 1725 C CA . ASP A 1 236 ? 3.372 0.427 -6.988 1.00 88.31 236 ASP A CA 1
ATOM 1726 C C . ASP A 1 236 ? 2.268 0.310 -8.060 1.00 88.31 236 ASP A C 1
ATOM 1728 O O . ASP A 1 236 ? 1.593 -0.713 -8.161 1.00 88.31 236 ASP A O 1
ATOM 1732 N N . MET A 1 237 ? 2.083 1.344 -8.884 1.00 81.69 237 MET A N 1
ATOM 1733 C CA . MET A 1 237 ? 1.047 1.430 -9.923 1.00 81.69 237 MET A CA 1
ATOM 1734 C C . MET A 1 237 ? 1.149 0.310 -10.970 1.00 81.69 237 MET A C 1
ATOM 1736 O O . MET A 1 237 ? 0.145 -0.047 -11.589 1.00 81.69 237 MET A O 1
ATOM 1740 N N . LEU A 1 238 ? 2.359 -0.196 -11.212 1.00 81.31 238 LEU A N 1
ATOM 1741 C CA . LEU A 1 238 ? 2.626 -1.262 -12.180 1.00 81.31 238 LEU A CA 1
ATOM 1742 C C . LEU A 1 238 ? 2.776 -2.644 -11.534 1.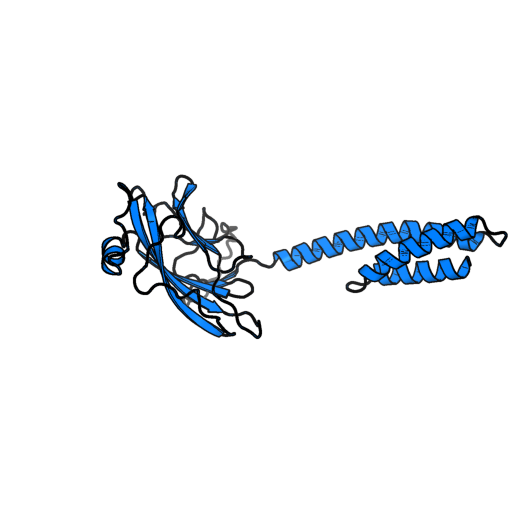00 81.31 238 LEU A C 1
ATOM 1744 O O . LEU A 1 238 ? 2.854 -3.623 -12.271 1.00 81.31 238 LEU A O 1
ATOM 1748 N N . ALA A 1 239 ? 2.814 -2.720 -10.200 1.00 85.69 239 ALA A N 1
ATOM 1749 C CA . ALA A 1 239 ? 2.962 -3.980 -9.486 1.00 85.69 239 ALA A CA 1
ATOM 1750 C C . ALA A 1 239 ? 1.683 -4.822 -9.571 1.00 85.69 239 ALA A C 1
ATOM 1752 O O . ALA A 1 239 ? 0.575 -4.292 -9.703 1.00 85.69 239 ALA A O 1
ATOM 1753 N N . ASP A 1 240 ? 1.849 -6.139 -9.462 1.00 87.56 240 ASP A N 1
ATOM 1754 C CA . ASP A 1 240 ? 0.725 -7.056 -9.348 1.00 87.56 240 ASP A CA 1
ATOM 1755 C C . ASP A 1 240 ? 0.011 -6.916 -8.002 1.00 87.56 240 ASP A C 1
ATOM 1757 O O . ASP A 1 240 ? 0.600 -6.630 -6.953 1.00 87.56 240 ASP A O 1
ATOM 1761 N N . LYS A 1 241 ? -1.296 -7.177 -8.049 1.00 91.81 241 LYS A N 1
ATOM 1762 C CA . LYS A 1 241 ? -2.165 -7.144 -6.877 1.00 91.81 241 LYS A CA 1
ATOM 1763 C C . LYS A 1 241 ? -1.944 -8.390 -6.044 1.00 91.81 241 LYS A C 1
ATOM 1765 O O . LYS A 1 241 ? -2.215 -9.496 -6.508 1.00 91.81 241 LYS A O 1
ATOM 1770 N N . VAL A 1 242 ? -1.569 -8.186 -4.788 1.00 96.06 242 VAL A N 1
ATOM 1771 C CA . VAL A 1 242 ? -1.452 -9.247 -3.784 1.00 96.06 242 VAL A CA 1
ATOM 1772 C C . VAL A 1 242 ? -2.457 -9.042 -2.660 1.00 96.06 242 VAL A C 1
ATOM 1774 O O . VAL A 1 242 ? -3.035 -7.964 -2.500 1.00 96.06 242 VAL A O 1
ATOM 1777 N N . TYR A 1 243 ? -2.691 -10.095 -1.885 1.00 97.25 243 TYR A N 1
ATOM 1778 C CA . TYR A 1 243 ? -3.688 -10.112 -0.826 1.00 97.25 243 TYR A CA 1
ATOM 1779 C C . TYR A 1 243 ? -3.045 -10.320 0.542 1.00 97.25 243 TYR A C 1
ATOM 1781 O O . TYR A 1 243 ? -2.185 -11.182 0.709 1.00 97.25 243 TYR A O 1
ATOM 1789 N N . VAL A 1 244 ? -3.508 -9.554 1.527 1.00 97.56 244 VAL A N 1
ATOM 1790 C CA . VAL A 1 244 ? -3.120 -9.622 2.936 1.00 97.56 244 VAL A CA 1
ATOM 1791 C C . VAL A 1 244 ? -4.360 -9.935 3.770 1.00 97.56 244 VAL A C 1
ATOM 1793 O O . VAL A 1 244 ? -5.449 -9.405 3.531 1.00 97.56 244 VAL A O 1
ATOM 1796 N N . ALA A 1 245 ? -4.218 -10.826 4.744 1.00 96.31 245 ALA A N 1
ATOM 1797 C CA . ALA A 1 245 ? -5.275 -11.156 5.680 1.00 96.31 245 ALA A CA 1
ATOM 1798 C C . ALA A 1 245 ? -5.614 -9.929 6.537 1.00 96.31 245 ALA A C 1
ATOM 1800 O O . ALA A 1 245 ? -4.735 -9.175 6.945 1.00 96.31 245 ALA A O 1
ATOM 1801 N N . VAL A 1 246 ? -6.896 -9.739 6.842 1.00 95.00 246 VAL A N 1
ATOM 1802 C CA . VAL A 1 246 ? -7.346 -8.683 7.769 1.00 95.00 246 VAL A CA 1
ATOM 1803 C C . VAL A 1 246 ? -7.419 -9.171 9.224 1.00 95.00 246 VAL A C 1
ATOM 1805 O O . VAL A 1 246 ? -7.852 -8.425 10.101 1.00 95.00 246 VAL A O 1
ATOM 1808 N N . LYS A 1 247 ? -7.032 -10.431 9.476 1.00 81.69 247 LYS A N 1
ATOM 1809 C CA . LYS A 1 247 ? -7.050 -11.111 10.775 1.00 81.69 247 LYS A CA 1
ATOM 1810 C C . LYS A 1 247 ? -6.011 -12.224 10.848 1.00 81.6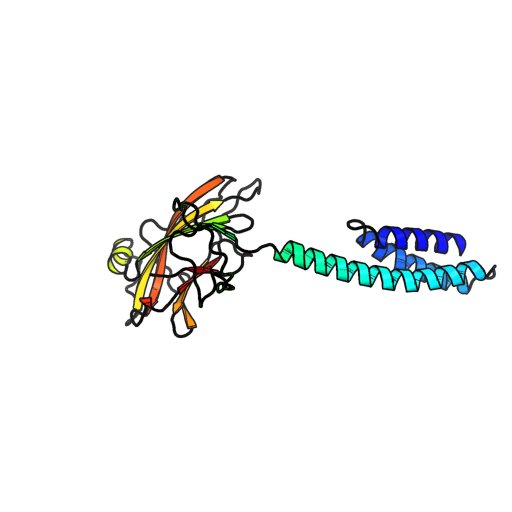9 247 LYS A C 1
ATOM 1812 O O . LYS A 1 247 ? -5.801 -12.882 9.807 1.00 81.69 247 LYS A O 1
#

Solvent-accessible surface area (backbone atoms only — not comparable to full-atom values): 13390 Å² total; per-residue (Å²): 105,39,68,57,22,34,53,40,29,52,52,13,40,55,30,30,71,36,92,94,42,38,73,57,10,65,57,33,34,59,53,18,42,54,46,21,56,58,39,66,78,46,99,66,84,63,67,50,27,53,53,30,44,53,50,30,57,53,37,52,54,50,32,50,53,49,47,54,50,50,50,51,50,49,44,57,63,61,66,62,69,60,69,46,70,50,73,76,90,70,95,73,79,91,75,94,72,94,69,85,66,85,68,77,66,70,28,32,88,94,37,40,31,60,67,51,36,36,40,31,51,91,41,23,39,29,26,45,66,45,60,39,73,78,32,44,70,58,30,50,67,58,31,93,81,37,73,81,62,59,94,68,38,29,27,25,32,39,33,38,39,39,32,28,64,34,82,58,92,81,34,49,51,64,55,54,48,62,32,44,33,41,71,89,68,54,75,35,38,42,80,84,48,84,51,60,28,56,65,47,51,78,49,84,54,65,33,42,66,78,35,71,51,65,25,20,46,34,29,61,39,55,57,74,66,50,82,61,25,35,36,38,36,21,55,36,84,86,47,71,78,34,20,30,38,61,114

Sequence (247 aa):
MGIVAFIIAIVGFIFGCIPGALIMGWILLPIAFLLAIISFFLKGGKGFSISALILSVVGTIVAILVFFFVVASSVDDAFSDDVSAEAPAEEVVDEAGDAEEAGAEEGTRENPYAVGTKISSENWDMTITNVTLDATDEVLAESELNETPDSGNQYMMIDVEMTYTGDAPDGEMPMATFEYVSAGGNTFDGLDDMVVAPNALDTLENMYNGASTSGSIAIQIPSEDAEAGVLAVNPDMLADKVYVAVK

Foldseek 3Di:
DLVVLLVLLVVLLVLLQDPPSNVVSVVSLVVSLVVLVVVCPDPDDNVSSVVSNVSSVVSVVVSVVSVVVVVVVVVVVVVVQPFDKDDDDDDDDDDDDPPPPVDDDEQAQVHYAEQQIWTDGPWKIKGFNAKALACQVQQVVVDVPADRADVQKHKIKTKMKMATADAPPQAAFFPKFKWKQAPVRDIWGCVVGVTAGDQRWDRPDGHHHGDMTIGMDIIIDGPPRSQRIWMWMDRHPPHDIGTYHND